Protein AF-A0A2P8HBP1-F1 (afdb_monomer_lite)

Sequence (252 aa):
MMKKVAALIFCILLAFINTACTTETEEEPNSHENSPDHGVDVEQSDDTSDNGEVNVGETDMTGADLKESSNDNDEDEERFESLINNYKIFSSHETEGPGTGLGEGMEFHSVTDQHALAEGHEGHAVAVYHLFDIDHDNEEVRFQHTTREGEITFNDVEYRLEENEDPEEVTAWLAGQESNRDELYFSADAVEELETITYEEETMEAAPVEENTGTIRYFKEDVGLLKIRYTGEQVEDVFGGEITAERNNDFP

pLDDT: mean 78.6, std 22.96, range [32.88, 98.44]

Foldseek 3Di:
DPPVVVVVVVVVVVVVVVPPDDPDDDDDDDDDDDDDDDDDDDDDDDDDDDDDDDDDDDDDDDDDDPPPPDDPLVVLLVVLVVVCVQLVAQDWFWWAWDVPLATKTWDWQDDDSFKTWIWIDGGPDKTKIWIWGCDSPQSFIWTQDIDIPPDPLVVVLVVCVVVVNRVVVSNVVVVPDHGDGTWTSDHPVLVVVWDFDDDPNDTDTFRWDDTPQQKIWTTDGPPHTAKIKHAHPVCCVVPVGIIMIGIDPVPD

Structure (mmCIF, N/CA/C/O backbone):
data_AF-A0A2P8HBP1-F1
#
_entry.id   AF-A0A2P8HBP1-F1
#
loop_
_atom_site.group_PDB
_atom_site.id
_atom_site.type_symbol
_atom_site.label_atom_id
_atom_site.label_alt_id
_atom_site.label_comp_id
_atom_site.label_asym_id
_atom_site.label_entity_id
_atom_site.label_seq_id
_atom_site.pdbx_PDB_ins_code
_atom_site.Cartn_x
_atom_site.Cartn_y
_atom_site.Cartn_z
_atom_site.occupancy
_atom_site.B_iso_or_equiv
_atom_site.auth_seq_id
_atom_site.auth_comp_id
_atom_site.auth_asym_id
_atom_site.auth_atom_id
_atom_site.pdbx_PDB_model_num
ATOM 1 N N . MET A 1 1 ? -10.097 39.622 -2.529 1.00 47.94 1 MET A N 1
ATOM 2 C CA . MET A 1 1 ? -8.647 39.649 -2.225 1.00 47.94 1 MET A CA 1
ATOM 3 C C . MET A 1 1 ? -8.055 38.276 -1.884 1.00 47.94 1 MET A C 1
ATOM 5 O O . MET A 1 1 ? -6.844 38.163 -1.912 1.00 47.94 1 MET A O 1
ATOM 9 N N . MET A 1 2 ? -8.855 37.224 -1.653 1.00 46.97 2 MET A N 1
ATOM 10 C CA . MET A 1 2 ? -8.353 35.921 -1.172 1.00 46.97 2 MET A CA 1
ATOM 11 C C . MET A 1 2 ? -7.880 34.937 -2.262 1.00 46.97 2 MET A C 1
ATOM 13 O O . MET A 1 2 ? -7.134 34.020 -1.964 1.00 46.97 2 MET A O 1
ATOM 17 N N . LYS A 1 3 ? -8.214 35.148 -3.545 1.00 42.47 3 LYS A N 1
ATOM 18 C CA . LYS A 1 3 ? -7.818 34.226 -4.634 1.00 42.47 3 LYS A CA 1
ATOM 19 C C . LYS A 1 3 ? -6.343 34.312 -5.063 1.00 42.47 3 LYS A C 1
ATOM 21 O O . LYS A 1 3 ? -5.902 33.496 -5.855 1.00 42.47 3 LYS A O 1
ATOM 26 N N . LYS A 1 4 ? -5.585 35.301 -4.577 1.00 42.41 4 LYS A N 1
ATOM 27 C CA . LYS A 1 4 ? -4.167 35.485 -4.943 1.00 42.41 4 LYS A CA 1
ATOM 28 C C . LYS A 1 4 ? -3.183 34.894 -3.929 1.00 42.41 4 LYS A C 1
ATOM 30 O O . LYS A 1 4 ? -2.005 34.817 -4.237 1.00 42.41 4 LYS A O 1
ATOM 35 N N . VAL A 1 5 ? -3.659 34.489 -2.748 1.00 49.62 5 VAL A N 1
ATOM 36 C CA . VAL A 1 5 ? -2.802 33.928 -1.690 1.00 49.62 5 VAL A CA 1
ATOM 37 C C . VAL A 1 5 ? -2.597 32.425 -1.903 1.00 49.62 5 VAL A C 1
ATOM 39 O O . VAL A 1 5 ? -1.471 31.958 -1.798 1.00 49.62 5 VAL A O 1
ATOM 42 N N . ALA A 1 6 ? -3.631 31.697 -2.341 1.00 48.62 6 ALA A N 1
ATOM 43 C CA . ALA A 1 6 ? -3.529 30.266 -2.648 1.00 48.62 6 ALA A CA 1
ATOM 44 C C . ALA A 1 6 ? -2.535 29.963 -3.789 1.00 48.62 6 ALA A C 1
ATOM 46 O O . ALA A 1 6 ? -1.735 29.042 -3.686 1.00 48.62 6 ALA A O 1
ATOM 47 N N . ALA A 1 7 ? -2.504 30.797 -4.834 1.00 46.25 7 ALA A N 1
ATOM 48 C CA . ALA A 1 7 ? -1.561 30.632 -5.943 1.00 46.25 7 ALA A CA 1
ATOM 49 C C . ALA A 1 7 ? -0.099 30.932 -5.555 1.00 46.25 7 ALA A C 1
ATOM 51 O O . ALA A 1 7 ? 0.817 30.436 -6.199 1.00 46.25 7 ALA A O 1
ATOM 52 N N . LEU A 1 8 ? 0.138 31.739 -4.514 1.00 42.47 8 LEU A N 1
ATOM 53 C CA . LEU A 1 8 ? 1.494 32.064 -4.066 1.00 42.47 8 LEU A CA 1
ATOM 54 C C . LEU A 1 8 ? 2.084 30.948 -3.191 1.00 42.47 8 LEU A C 1
ATOM 56 O O . LEU A 1 8 ? 3.282 30.706 -3.261 1.00 42.47 8 LEU A O 1
ATOM 60 N N . ILE A 1 9 ? 1.248 30.251 -2.415 1.00 54.31 9 ILE A N 1
ATOM 61 C CA . ILE A 1 9 ? 1.672 29.116 -1.579 1.00 54.31 9 ILE A CA 1
ATOM 62 C C . ILE A 1 9 ? 2.028 27.908 -2.462 1.00 54.31 9 ILE A C 1
ATOM 64 O O . ILE A 1 9 ? 3.071 27.294 -2.255 1.00 54.31 9 ILE A O 1
ATOM 68 N N . PHE A 1 10 ? 1.251 27.654 -3.523 1.00 48.56 10 PHE A N 1
ATOM 69 C CA . PHE A 1 10 ? 1.534 26.579 -4.483 1.00 48.56 10 PHE A CA 1
ATOM 70 C C . PHE A 1 10 ? 2.859 26.790 -5.247 1.00 48.56 10 PHE A C 1
ATOM 72 O O . PHE A 1 10 ? 3.616 25.849 -5.459 1.00 48.56 10 PHE A O 1
ATOM 79 N N . CYS A 1 11 ? 3.208 28.039 -5.589 1.00 48.38 11 CYS A N 1
ATOM 80 C CA . CYS A 1 11 ? 4.492 28.345 -6.235 1.00 48.38 11 CYS A CA 1
ATOM 81 C C . CYS A 1 11 ? 5.707 28.242 -5.297 1.00 48.38 11 CYS A C 1
ATOM 83 O O . CYS A 1 11 ? 6.822 28.074 -5.784 1.00 48.38 11 CYS A O 1
ATOM 85 N N . ILE A 1 12 ? 5.524 28.374 -3.978 1.00 51.72 12 ILE A N 1
ATOM 86 C CA . ILE A 1 12 ? 6.631 28.263 -3.019 1.00 51.72 12 ILE A CA 1
ATOM 87 C C . ILE A 1 12 ? 6.958 26.786 -2.758 1.00 51.72 12 ILE A C 1
ATOM 89 O O . ILE A 1 12 ? 8.138 26.451 -2.724 1.00 51.72 12 ILE A O 1
ATOM 93 N N . LEU A 1 13 ? 5.961 25.891 -2.694 1.00 46.75 13 LEU A N 1
ATOM 94 C CA . LEU A 1 13 ? 6.216 24.448 -2.557 1.00 46.75 13 LEU A CA 1
ATOM 95 C C . LEU A 1 13 ? 6.982 23.861 -3.760 1.00 46.75 13 LEU A C 1
ATOM 97 O O . LEU A 1 13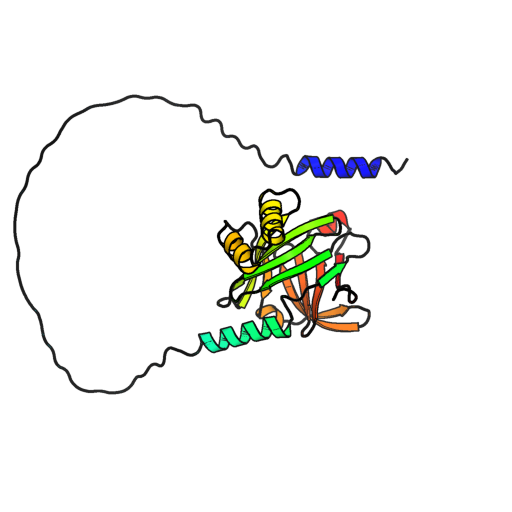 ? 7.951 23.131 -3.570 1.00 46.75 13 LEU A O 1
ATOM 101 N N . LEU A 1 14 ? 6.638 24.257 -4.992 1.00 47.31 14 LEU A N 1
ATOM 102 C CA . LEU A 1 14 ? 7.331 23.797 -6.210 1.00 47.31 14 LEU A CA 1
ATOM 103 C C . LEU A 1 14 ? 8.790 24.289 -6.330 1.00 47.31 14 LEU A C 1
ATOM 105 O O . LEU A 1 14 ? 9.594 23.680 -7.039 1.00 47.31 14 LEU A O 1
ATOM 109 N N . ALA A 1 15 ? 9.158 25.377 -5.644 1.00 48.22 15 ALA A N 1
ATOM 110 C CA . ALA A 1 15 ? 10.522 25.908 -5.665 1.00 48.22 15 ALA A CA 1
ATOM 111 C C . ALA A 1 15 ? 11.472 25.184 -4.690 1.00 48.22 15 ALA A C 1
ATOM 113 O O . ALA A 1 15 ? 12.677 25.135 -4.942 1.00 48.22 15 ALA A O 1
ATOM 114 N N . PHE A 1 16 ? 10.955 24.595 -3.604 1.00 45.91 16 PHE A N 1
ATOM 115 C CA . PHE A 1 16 ? 11.792 23.895 -2.622 1.00 45.91 16 PHE A CA 1
ATOM 116 C C . PHE A 1 16 ? 12.144 22.459 -3.033 1.00 45.91 16 PHE A C 1
ATOM 118 O O . PHE A 1 16 ? 13.237 22.005 -2.705 1.00 45.91 16 PHE A O 1
ATOM 125 N N . ILE A 1 17 ? 11.311 21.792 -3.840 1.00 50.41 17 ILE A N 1
ATOM 126 C CA . ILE A 1 17 ? 11.601 20.432 -4.338 1.00 50.41 17 ILE A CA 1
ATOM 127 C C . ILE A 1 17 ? 12.747 20.439 -5.374 1.00 50.41 17 ILE A C 1
ATOM 129 O O . ILE A 1 17 ? 13.556 19.521 -5.413 1.00 50.41 17 ILE A O 1
ATOM 133 N N . ASN A 1 18 ? 12.923 21.523 -6.141 1.00 42.22 18 ASN A N 1
ATOM 134 C CA . ASN A 1 18 ? 13.998 21.630 -7.143 1.00 42.22 18 ASN A CA 1
ATOM 135 C C . ASN A 1 18 ? 15.380 22.042 -6.588 1.00 42.22 18 ASN A C 1
ATOM 137 O O . ASN A 1 18 ? 16.339 22.110 -7.352 1.00 42.22 18 ASN A O 1
ATOM 141 N N . THR A 1 19 ? 15.521 22.336 -5.289 1.00 44.81 19 THR A N 1
ATOM 142 C CA . THR A 1 19 ? 16.796 22.841 -4.721 1.00 44.81 19 THR A CA 1
ATOM 143 C C . THR A 1 19 ? 17.642 21.746 -4.042 1.00 44.81 19 THR A C 1
ATOM 145 O O . THR A 1 19 ? 18.755 22.015 -3.599 1.00 44.81 19 THR A O 1
ATOM 148 N N . ALA A 1 20 ? 17.179 20.492 -3.998 1.00 44.72 20 ALA A N 1
ATOM 149 C CA . ALA A 1 20 ? 17.914 19.389 -3.362 1.00 44.72 20 ALA A CA 1
ATOM 150 C C . ALA A 1 20 ? 18.948 18.683 -4.270 1.00 44.72 20 ALA A C 1
ATOM 152 O O . ALA A 1 20 ? 19.611 17.753 -3.822 1.00 44.72 20 ALA A O 1
ATOM 153 N N . CYS A 1 21 ? 19.144 19.124 -5.517 1.00 42.28 21 CYS A N 1
ATOM 154 C CA . CYS A 1 21 ? 20.101 18.506 -6.441 1.00 42.28 21 CYS A CA 1
ATOM 155 C C . CYS A 1 21 ? 21.025 19.539 -7.098 1.00 42.28 21 CYS A C 1
ATOM 157 O O . CYS A 1 21 ? 20.890 19.835 -8.275 1.00 42.28 21 CYS A O 1
ATOM 159 N N . THR A 1 22 ? 21.988 20.067 -6.338 1.00 45.38 22 THR A N 1
ATOM 160 C CA . THR A 1 22 ? 23.300 20.477 -6.874 1.00 45.38 22 THR A CA 1
ATOM 161 C C . THR A 1 22 ? 24.331 20.479 -5.744 1.00 45.38 22 THR A C 1
ATOM 163 O O . THR A 1 22 ? 24.551 21.494 -5.084 1.00 45.38 22 THR A O 1
ATOM 166 N N . THR A 1 23 ? 25.001 19.350 -5.536 1.00 42.94 23 THR A N 1
ATOM 167 C CA . THR A 1 23 ? 26.370 19.342 -5.003 1.00 42.94 23 THR A CA 1
ATOM 168 C C . THR A 1 23 ? 27.287 18.834 -6.104 1.00 42.94 23 THR A C 1
ATOM 170 O O . THR A 1 23 ? 27.686 17.674 -6.110 1.00 42.94 23 THR A O 1
ATOM 173 N N . GLU A 1 24 ? 27.600 19.707 -7.062 1.00 41.12 24 GLU A N 1
ATOM 174 C CA . GLU A 1 24 ? 28.767 19.517 -7.919 1.00 41.12 24 GLU A CA 1
ATOM 175 C C . GLU A 1 24 ? 30.003 19.866 -7.088 1.00 41.12 24 GLU A C 1
ATOM 177 O O . GLU A 1 24 ? 30.224 21.015 -6.705 1.00 41.12 24 GLU A O 1
ATOM 182 N N . THR A 1 25 ? 30.780 18.842 -6.746 1.00 40.19 25 THR A N 1
ATOM 183 C CA . THR A 1 25 ? 32.150 19.022 -6.273 1.00 40.19 25 THR A CA 1
ATOM 184 C C . THR A 1 25 ? 33.031 19.155 -7.508 1.00 40.19 25 THR A C 1
ATOM 186 O O . THR A 1 25 ? 33.271 18.181 -8.217 1.00 40.19 25 THR A O 1
ATOM 189 N N . GLU A 1 26 ? 33.480 20.378 -7.784 1.00 43.59 26 GLU A N 1
ATOM 190 C CA . GLU A 1 26 ? 34.589 20.638 -8.698 1.00 43.59 26 GLU A CA 1
ATOM 191 C C . GLU A 1 26 ? 35.886 20.116 -8.057 1.00 43.59 26 GLU A C 1
ATOM 193 O O . GLU A 1 26 ? 36.406 20.719 -7.117 1.00 43.59 26 GLU A O 1
ATOM 198 N N . GLU A 1 27 ? 36.433 19.011 -8.567 1.00 39.44 27 GLU A N 1
ATOM 199 C CA . GLU A 1 27 ? 37.859 18.709 -8.419 1.00 39.44 27 GLU A CA 1
ATOM 200 C C . GLU A 1 27 ? 38.570 18.970 -9.751 1.00 39.44 27 GLU A C 1
ATOM 202 O O . GLU A 1 27 ? 38.397 18.255 -10.740 1.00 39.44 27 GLU A O 1
ATOM 207 N N . GLU A 1 28 ? 39.376 20.033 -9.773 1.00 44.75 28 GLU A N 1
ATOM 208 C CA . GLU A 1 28 ? 40.343 20.301 -10.834 1.00 44.75 28 GLU A CA 1
ATOM 209 C C . GLU A 1 28 ? 41.585 19.389 -10.725 1.00 44.75 28 GLU A C 1
ATOM 211 O O . GLU A 1 28 ? 41.930 18.896 -9.646 1.00 44.75 28 GLU A O 1
ATOM 216 N N . PRO A 1 29 ? 42.293 19.166 -11.848 1.00 47.25 29 PRO A N 1
ATOM 217 C CA . PRO A 1 29 ? 43.238 18.073 -12.007 1.00 47.25 29 PRO A CA 1
ATOM 218 C C . PRO A 1 29 ? 44.625 18.446 -11.484 1.00 47.25 29 PRO A C 1
ATOM 220 O O . PRO A 1 29 ? 45.160 19.504 -11.816 1.00 47.25 29 PRO A O 1
ATOM 223 N N . ASN A 1 30 ? 45.277 17.531 -10.762 1.00 40.62 30 ASN A N 1
ATOM 224 C CA . ASN A 1 30 ? 46.706 17.656 -10.491 1.00 40.62 30 ASN A CA 1
ATOM 225 C C . ASN A 1 30 ? 47.502 16.593 -11.250 1.00 40.62 30 ASN A C 1
ATOM 227 O O . ASN A 1 30 ? 47.600 15.428 -10.869 1.00 40.62 30 ASN A O 1
ATOM 231 N N . SER A 1 31 ? 48.076 17.044 -12.361 1.00 48.66 31 SER A N 1
ATOM 232 C CA . SER A 1 31 ? 49.142 16.388 -13.102 1.00 48.66 31 SER A CA 1
ATOM 233 C C . SER A 1 31 ? 50.385 16.222 -12.229 1.00 48.66 31 SER A C 1
ATOM 235 O O . SER A 1 31 ? 50.916 17.229 -11.762 1.00 48.66 31 SER A O 1
ATOM 237 N N . HIS A 1 32 ? 50.932 15.011 -12.117 1.00 43.22 32 HIS A N 1
ATOM 238 C CA . HIS A 1 32 ? 52.380 14.839 -11.989 1.00 43.22 32 HIS A CA 1
ATOM 239 C C . HIS A 1 32 ? 52.848 13.521 -12.609 1.00 43.22 32 HIS A C 1
ATOM 241 O O . HIS A 1 32 ? 52.412 12.430 -12.250 1.00 43.22 32 HIS A O 1
ATOM 247 N N . GLU A 1 33 ? 53.743 13.685 -13.577 1.00 46.84 33 GLU A N 1
ATOM 248 C CA . GLU A 1 33 ? 54.552 12.664 -14.221 1.00 46.84 33 GLU A CA 1
ATOM 249 C C . GLU A 1 33 ? 55.438 11.932 -13.202 1.00 46.84 33 GLU A C 1
ATOM 251 O O . GLU A 1 33 ? 56.035 12.560 -12.327 1.00 46.84 33 GLU A O 1
ATOM 256 N N . ASN A 1 34 ? 55.603 10.619 -13.379 1.00 39.59 34 ASN A N 1
ATOM 257 C CA . ASN A 1 34 ? 56.931 9.999 -13.419 1.00 39.59 34 ASN A CA 1
ATOM 258 C C . ASN A 1 34 ? 56.846 8.541 -13.900 1.00 39.59 34 ASN A C 1
ATOM 260 O O . ASN A 1 34 ? 56.273 7.682 -13.238 1.00 39.59 34 ASN A O 1
ATOM 264 N N . SER A 1 35 ? 57.469 8.272 -15.050 1.00 44.62 35 SER A N 1
ATOM 265 C CA . SER A 1 35 ? 58.057 6.960 -15.382 1.00 44.62 35 SER A CA 1
ATOM 266 C C . SER A 1 35 ? 59.433 6.852 -14.696 1.00 44.62 35 SER A C 1
ATOM 268 O O . SER A 1 35 ? 60.039 7.895 -14.432 1.00 44.62 35 SER A O 1
ATOM 270 N N . PRO A 1 36 ? 59.936 5.649 -14.362 1.00 51.06 36 PRO A N 1
ATOM 271 C CA . PRO A 1 36 ? 60.605 4.764 -15.340 1.00 51.06 36 PRO A CA 1
ATOM 272 C C . PRO A 1 36 ? 60.200 3.281 -15.158 1.00 51.06 36 PRO A C 1
ATOM 274 O O . PRO A 1 36 ? 59.814 2.867 -14.073 1.00 51.06 36 PRO A O 1
ATOM 277 N N . ASP A 1 37 ? 60.035 2.475 -16.207 1.00 42.62 37 ASP A N 1
ATOM 278 C CA . ASP A 1 37 ? 61.041 1.780 -17.037 1.00 42.62 37 ASP A CA 1
ATOM 279 C C . ASP A 1 37 ? 61.976 0.795 -16.285 1.00 42.62 37 ASP A C 1
ATOM 281 O O . ASP A 1 37 ? 62.613 1.152 -15.297 1.00 42.62 37 ASP A O 1
ATOM 285 N N . HIS A 1 38 ? 62.089 -0.408 -16.876 1.00 41.03 38 HIS A N 1
ATOM 286 C CA . HIS A 1 38 ? 62.882 -1.613 -16.553 1.00 41.03 38 HIS A CA 1
ATOM 287 C C . HIS A 1 38 ? 62.303 -2.526 -15.453 1.00 41.03 38 HIS A C 1
ATOM 289 O O . HIS A 1 38 ? 61.944 -2.078 -14.378 1.00 41.03 38 HIS A O 1
ATOM 295 N N . GLY A 1 39 ? 62.207 -3.846 -15.611 1.00 34.09 39 GLY A N 1
ATOM 296 C CA . GLY A 1 39 ? 62.681 -4.748 -16.652 1.00 34.09 39 GLY A CA 1
ATOM 297 C C . GLY A 1 39 ? 62.176 -6.165 -16.352 1.00 34.09 39 GLY A C 1
ATOM 298 O O . GLY A 1 39 ? 61.815 -6.491 -15.223 1.00 34.09 39 GLY A O 1
ATOM 299 N N . VAL A 1 40 ? 62.099 -6.970 -17.405 1.00 44.88 40 VAL A N 1
ATOM 300 C CA . VAL A 1 40 ? 61.810 -8.407 -17.382 1.00 44.88 40 VAL A CA 1
ATOM 301 C C . VAL A 1 40 ? 62.944 -9.134 -16.665 1.00 44.88 40 VAL A C 1
ATOM 303 O O . VAL A 1 40 ? 64.088 -8.868 -17.002 1.00 44.88 40 VAL A O 1
ATOM 306 N N . ASP A 1 41 ? 62.630 -10.092 -15.792 1.00 42.38 41 ASP A N 1
ATOM 307 C CA . ASP A 1 41 ? 63.426 -11.314 -15.666 1.00 42.38 41 ASP A CA 1
ATOM 308 C C . ASP A 1 41 ? 62.545 -12.496 -15.243 1.00 42.38 41 ASP A C 1
ATOM 310 O O . ASP A 1 41 ? 61.798 -12.464 -14.265 1.00 42.38 41 ASP A O 1
ATOM 314 N N . VAL A 1 42 ? 62.625 -13.526 -16.079 1.00 48.75 42 VAL A N 1
ATOM 315 C CA . VAL A 1 42 ? 62.074 -14.868 -15.929 1.00 48.75 42 VAL A CA 1
ATOM 316 C C . VAL A 1 42 ? 63.144 -15.701 -15.240 1.00 48.75 42 VAL A C 1
ATOM 318 O O . VAL A 1 42 ? 64.222 -15.838 -15.807 1.00 48.75 42 VAL A O 1
ATOM 321 N N . GLU A 1 43 ? 62.834 -16.342 -14.114 1.00 43.09 43 GLU A N 1
ATOM 322 C CA . GLU A 1 43 ? 63.514 -17.584 -13.741 1.00 43.09 43 GLU A CA 1
ATOM 323 C C . GLU A 1 43 ? 62.526 -18.640 -13.238 1.00 43.09 43 GLU A C 1
ATOM 325 O O . GLU A 1 43 ? 61.690 -18.431 -12.362 1.00 43.09 43 GLU A O 1
ATOM 330 N N . GLN A 1 44 ? 62.660 -19.781 -13.900 1.00 45.47 44 GLN A N 1
ATOM 331 C CA . GLN A 1 44 ? 62.032 -21.075 -13.721 1.00 45.47 44 GLN A CA 1
ATOM 332 C C . GLN A 1 44 ? 62.842 -21.881 -12.689 1.00 45.47 44 GLN A C 1
ATOM 334 O O . GLN A 1 44 ? 64.070 -21.854 -12.725 1.00 45.47 44 GLN A O 1
ATOM 339 N N . SER A 1 45 ? 62.181 -22.642 -11.820 1.00 46.12 45 SER A N 1
ATOM 340 C CA . SER A 1 45 ? 62.637 -23.949 -11.290 1.00 46.12 45 SER A CA 1
ATOM 341 C C . SER A 1 45 ? 61.491 -24.515 -10.438 1.00 46.12 45 SER A C 1
ATOM 343 O O . SER A 1 45 ? 60.963 -23.818 -9.579 1.00 46.12 45 SER A O 1
ATOM 345 N N . ASP A 1 46 ? 60.814 -25.576 -10.873 1.00 35.62 46 ASP A N 1
ATOM 346 C CA . ASP A 1 46 ? 61.161 -27.012 -10.837 1.00 35.62 46 ASP A CA 1
ATOM 347 C C . ASP A 1 46 ? 61.008 -27.665 -9.451 1.00 35.62 46 ASP A C 1
ATOM 349 O O . ASP A 1 46 ? 61.729 -27.329 -8.517 1.00 35.62 46 ASP A O 1
ATOM 353 N N . ASP A 1 47 ? 60.102 -28.659 -9.440 1.00 36.41 47 ASP A N 1
ATOM 354 C CA . ASP A 1 47 ? 60.014 -29.874 -8.608 1.00 36.41 47 ASP A CA 1
ATOM 355 C C . ASP A 1 47 ? 59.883 -29.721 -7.072 1.00 36.41 47 ASP A C 1
ATOM 357 O O . ASP A 1 47 ? 60.569 -28.944 -6.427 1.00 36.41 47 ASP A O 1
ATOM 361 N N . THR A 1 48 ? 59.003 -30.445 -6.372 1.00 39.72 48 THR A N 1
ATOM 362 C CA . THR A 1 48 ? 58.771 -31.895 -6.459 1.00 39.72 48 THR A CA 1
ATOM 363 C C . THR A 1 48 ? 57.363 -32.324 -6.021 1.00 39.72 48 THR A C 1
ATOM 365 O O . THR A 1 48 ? 56.764 -31.791 -5.089 1.00 39.72 48 THR A O 1
ATOM 368 N N . SER A 1 49 ? 56.912 -33.399 -6.664 1.00 42.97 49 SER A N 1
ATOM 369 C CA . SER A 1 49 ? 55.884 -34.350 -6.232 1.00 42.97 49 SER A CA 1
ATOM 370 C C . SER A 1 49 ? 56.325 -35.150 -4.990 1.00 42.97 49 SER A C 1
ATOM 372 O O . SER A 1 49 ? 57.475 -35.584 -4.938 1.00 42.97 49 SER A O 1
ATOM 374 N N . ASP A 1 50 ? 55.412 -35.412 -4.044 1.00 43.25 50 ASP A N 1
ATOM 375 C CA . ASP A 1 50 ? 55.459 -36.615 -3.197 1.00 43.25 50 ASP A CA 1
ATOM 376 C C . ASP A 1 50 ? 54.043 -37.097 -2.814 1.00 43.25 50 ASP A C 1
ATOM 378 O O . ASP A 1 50 ? 53.105 -36.311 -2.674 1.00 43.25 50 ASP A O 1
ATOM 382 N N . ASN A 1 51 ? 53.917 -38.420 -2.734 1.00 41.31 51 ASN A N 1
ATOM 383 C CA . ASN A 1 51 ? 52.718 -39.255 -2.676 1.00 41.31 51 ASN A CA 1
ATOM 384 C C . ASN A 1 51 ? 52.306 -39.639 -1.240 1.00 41.31 51 ASN A C 1
ATOM 386 O O . ASN A 1 51 ? 53.144 -39.746 -0.353 1.00 41.31 51 ASN A O 1
ATOM 390 N N . GLY A 1 52 ? 51.047 -40.085 -1.104 1.00 32.88 52 GLY A N 1
ATOM 391 C CA . GLY A 1 52 ? 50.572 -41.010 -0.054 1.00 32.88 52 GLY A CA 1
ATOM 392 C C . GLY A 1 52 ? 49.831 -40.306 1.088 1.00 32.88 52 GLY A C 1
ATOM 393 O O . GLY A 1 52 ? 50.259 -39.261 1.542 1.00 32.88 52 GLY A O 1
ATOM 394 N N . GLU A 1 53 ? 48.686 -40.752 1.598 1.00 36.44 53 GLU A N 1
ATOM 395 C CA . GLU A 1 53 ? 48.110 -42.093 1.697 1.00 36.44 53 GLU A CA 1
ATOM 396 C C . GLU A 1 53 ? 46.575 -42.006 1.678 1.00 36.44 53 GLU A C 1
ATOM 398 O O . GLU A 1 53 ? 45.966 -41.177 2.353 1.00 36.44 53 GLU A O 1
ATOM 403 N N . VAL A 1 54 ? 45.948 -42.924 0.941 1.00 42.50 54 VAL A N 1
ATOM 404 C CA . VAL A 1 54 ? 44.529 -43.264 1.070 1.00 42.50 54 VAL A CA 1
ATOM 405 C C . VAL A 1 54 ? 44.410 -44.239 2.234 1.00 42.50 54 VAL A C 1
ATOM 407 O O . VAL A 1 54 ? 44.986 -45.324 2.167 1.00 42.50 54 VAL A O 1
ATOM 410 N N . ASN A 1 55 ? 43.651 -43.884 3.273 1.00 37.41 55 ASN A N 1
ATOM 411 C CA . ASN A 1 55 ? 43.312 -44.816 4.342 1.00 37.41 55 ASN A CA 1
ATOM 412 C C . ASN A 1 55 ? 41.824 -45.175 4.265 1.00 37.41 55 ASN A C 1
ATOM 414 O O . ASN A 1 55 ? 40.947 -44.343 4.491 1.00 37.41 55 ASN A O 1
ATOM 418 N N . VAL A 1 56 ? 41.573 -46.429 3.892 1.00 46.38 56 VAL A N 1
ATOM 419 C CA . VAL A 1 56 ? 40.266 -47.085 3.892 1.00 46.38 56 VAL A CA 1
ATOM 420 C C . VAL A 1 56 ? 40.026 -47.604 5.305 1.00 46.38 56 VAL A C 1
ATOM 422 O O . VAL A 1 56 ? 40.716 -48.517 5.754 1.00 46.38 56 VAL A O 1
ATOM 425 N N . GLY A 1 57 ? 39.057 -47.019 6.002 1.00 35.41 57 GLY A N 1
ATOM 426 C CA . GLY A 1 57 ? 38.559 -47.514 7.280 1.00 35.41 57 GLY A CA 1
ATOM 427 C C . GLY A 1 57 ? 37.080 -47.858 7.171 1.00 35.41 57 GLY A C 1
ATOM 428 O O . GLY A 1 57 ? 36.234 -46.988 7.351 1.00 35.41 57 GLY A O 1
ATOM 429 N N . GLU A 1 58 ? 36.773 -49.124 6.884 1.00 41.09 58 GLU A N 1
ATOM 430 C CA . GLU A 1 58 ? 35.482 -49.726 7.223 1.00 41.09 58 GLU A CA 1
ATOM 431 C C . GLU A 1 58 ? 35.260 -49.604 8.735 1.00 41.09 58 GLU A C 1
ATOM 433 O O . GLU A 1 58 ? 36.059 -50.106 9.527 1.00 41.09 58 GLU A O 1
ATOM 438 N N . THR A 1 59 ? 34.147 -48.994 9.141 1.00 40.00 59 THR A N 1
ATOM 439 C CA . THR A 1 59 ? 33.510 -49.357 10.410 1.00 40.00 59 THR A CA 1
ATOM 440 C C . THR A 1 59 ? 32.003 -49.390 10.224 1.00 40.00 59 THR A C 1
ATOM 442 O O . THR A 1 59 ? 31.373 -48.408 9.844 1.00 40.00 59 THR A O 1
ATOM 445 N N . ASP A 1 60 ? 31.481 -50.587 10.444 1.00 36.78 60 ASP A N 1
ATOM 446 C CA . ASP A 1 60 ? 30.090 -50.993 10.393 1.00 36.78 60 ASP A CA 1
ATOM 447 C C . ASP A 1 60 ? 29.370 -50.654 11.716 1.00 36.78 60 ASP A C 1
ATOM 449 O O . ASP A 1 60 ? 29.975 -50.669 12.790 1.00 36.78 60 ASP A O 1
ATOM 453 N N . MET A 1 61 ? 28.057 -50.446 11.593 1.00 44.78 61 MET A N 1
ATOM 454 C CA . MET A 1 61 ? 26.999 -50.371 12.612 1.00 44.78 61 MET A CA 1
ATOM 455 C C . MET A 1 61 ? 26.930 -49.169 13.570 1.00 44.78 61 MET A C 1
ATOM 457 O O . MET A 1 61 ? 27.677 -49.053 14.536 1.00 44.78 61 MET A O 1
ATOM 461 N N . THR A 1 62 ? 25.870 -48.371 13.402 1.00 35.19 62 THR A N 1
ATOM 462 C CA . THR A 1 62 ? 24.695 -48.190 14.300 1.00 35.19 62 THR A CA 1
ATOM 463 C C . THR A 1 62 ? 24.059 -46.838 13.937 1.00 35.19 62 THR A C 1
ATOM 465 O O . THR A 1 62 ? 24.745 -45.836 13.847 1.00 35.19 62 THR A O 1
ATOM 468 N N . GLY A 1 63 ? 22.814 -46.784 13.464 1.00 36.62 63 GLY A N 1
ATOM 469 C CA . GLY A 1 63 ? 21.636 -46.754 14.326 1.00 36.62 63 GLY A CA 1
ATOM 470 C C . GLY A 1 63 ? 21.211 -45.301 14.584 1.00 36.62 63 GLY A C 1
ATOM 471 O O . GLY A 1 63 ? 21.908 -44.605 15.301 1.00 36.62 63 GLY A O 1
ATOM 472 N N . ALA A 1 64 ? 20.053 -44.919 14.033 1.00 45.59 64 ALA A N 1
ATOM 473 C CA . ALA A 1 64 ? 19.268 -43.718 14.349 1.00 45.59 64 ALA A CA 1
ATOM 474 C C . ALA A 1 64 ? 19.944 -42.348 14.136 1.00 45.59 64 ALA A C 1
ATOM 476 O O . ALA A 1 64 ? 20.681 -41.864 14.980 1.00 45.59 64 ALA A O 1
ATOM 477 N N . ASP A 1 65 ? 19.624 -41.697 13.020 1.00 38.28 65 ASP A N 1
ATOM 478 C CA . ASP A 1 65 ? 18.812 -40.472 13.044 1.00 38.28 65 ASP A CA 1
ATOM 479 C C . ASP A 1 65 ? 18.553 -40.054 11.595 1.00 38.28 65 ASP A C 1
ATOM 481 O O . ASP A 1 65 ? 19.378 -39.431 10.927 1.00 38.28 65 ASP A O 1
ATOM 485 N N . LEU A 1 66 ? 17.379 -40.438 11.095 1.00 49.84 66 LEU A N 1
ATOM 486 C CA . LEU A 1 66 ? 16.704 -39.653 10.075 1.00 49.84 66 LEU A CA 1
ATOM 487 C C . LEU A 1 66 ? 16.294 -38.355 10.774 1.00 49.84 66 LEU A C 1
ATOM 489 O O . LEU A 1 66 ? 15.210 -38.276 11.342 1.00 49.84 66 LEU A O 1
ATOM 493 N N . LYS A 1 67 ? 17.183 -37.359 10.784 1.00 42.03 67 LYS A N 1
ATOM 494 C CA . LYS A 1 67 ? 16.748 -35.976 10.945 1.00 42.03 67 LYS A CA 1
ATOM 495 C C . LYS A 1 67 ? 16.150 -35.562 9.609 1.00 42.03 67 LYS A C 1
ATOM 497 O O . LYS A 1 67 ? 16.840 -35.091 8.711 1.00 42.03 67 LYS A O 1
ATOM 502 N N . GLU A 1 68 ? 14.870 -35.882 9.487 1.00 45.31 68 GLU A N 1
ATOM 503 C CA . GLU A 1 68 ? 13.907 -35.163 8.669 1.00 45.31 68 GLU A CA 1
ATOM 504 C C . GLU A 1 68 ? 14.152 -33.668 8.926 1.00 45.31 68 GLU A C 1
ATOM 506 O O . GLU A 1 68 ? 13.982 -33.170 10.036 1.00 45.31 68 GLU A O 1
ATOM 511 N N . SER A 1 69 ? 14.753 -33.010 7.942 1.00 48.12 69 SER A N 1
ATOM 512 C CA . SER A 1 69 ? 15.044 -31.580 7.930 1.00 48.12 69 SER A CA 1
ATOM 513 C C . SER A 1 69 ? 14.272 -31.025 6.750 1.00 48.12 69 SER A C 1
ATOM 515 O O . SER A 1 69 ? 14.847 -30.740 5.704 1.00 48.12 69 SER A O 1
ATOM 517 N N . SER A 1 70 ? 12.957 -31.020 6.900 1.00 51.59 70 SER A N 1
ATOM 518 C CA . SER A 1 70 ? 11.996 -30.508 5.930 1.00 51.59 70 SER A CA 1
ATOM 519 C C . SER A 1 70 ? 10.636 -30.570 6.614 1.00 51.59 70 SER A C 1
ATOM 521 O O . SER A 1 70 ? 10.037 -31.643 6.585 1.00 51.59 70 SER A O 1
ATOM 523 N N . ASN A 1 71 ? 10.236 -29.512 7.329 1.00 47.91 71 ASN A N 1
ATOM 524 C CA . ASN A 1 71 ? 8.808 -29.199 7.488 1.00 47.91 71 ASN A CA 1
ATOM 525 C C . ASN A 1 71 ? 8.475 -27.863 8.171 1.00 47.91 71 ASN A C 1
ATOM 527 O O . ASN A 1 71 ? 7.308 -27.510 8.153 1.00 47.91 71 ASN A O 1
ATOM 531 N N . ASP A 1 72 ? 9.424 -27.136 8.771 1.00 52.62 72 ASP A N 1
ATOM 532 C CA . ASP A 1 72 ? 9.048 -25.901 9.486 1.00 52.62 72 ASP A CA 1
ATOM 533 C C . ASP A 1 72 ? 8.758 -24.736 8.508 1.00 52.62 72 ASP A C 1
ATOM 535 O O . ASP A 1 72 ? 7.778 -24.030 8.688 1.00 52.62 72 ASP A O 1
ATOM 539 N N . ASN A 1 73 ? 9.521 -24.598 7.412 1.00 57.59 73 ASN A N 1
ATOM 540 C CA . ASN A 1 73 ? 9.313 -23.514 6.434 1.00 57.59 73 ASN A CA 1
ATOM 541 C C . ASN A 1 73 ? 7.990 -23.616 5.655 1.00 57.59 73 ASN A C 1
ATOM 543 O O . ASN A 1 73 ? 7.407 -22.591 5.327 1.00 57.59 73 ASN A O 1
ATOM 547 N N . ASP A 1 74 ? 7.516 -24.832 5.365 1.00 63.12 74 ASP A N 1
ATOM 548 C CA . ASP A 1 74 ? 6.300 -25.025 4.564 1.00 63.12 74 ASP A CA 1
ATOM 549 C C . ASP A 1 74 ? 5.037 -24.616 5.360 1.00 63.12 74 ASP A C 1
ATOM 551 O O . ASP A 1 74 ? 4.041 -24.199 4.778 1.00 63.12 74 ASP A O 1
ATOM 555 N N . GLU A 1 75 ? 5.064 -24.718 6.698 1.00 69.75 75 GLU A N 1
ATOM 556 C CA . GLU A 1 75 ? 3.938 -24.325 7.562 1.00 69.75 75 GLU A CA 1
ATOM 557 C C . GLU A 1 75 ? 3.850 -22.800 7.753 1.00 69.75 75 GLU A C 1
ATOM 559 O O . GLU A 1 75 ? 2.743 -22.257 7.837 1.00 69.75 75 GLU A O 1
ATOM 564 N N . ASP A 1 76 ? 4.997 -22.115 7.797 1.00 73.25 76 ASP A N 1
ATOM 565 C CA . ASP A 1 76 ? 5.079 -20.655 7.933 1.00 73.25 76 ASP A CA 1
ATOM 566 C C . ASP A 1 76 ? 4.679 -19.946 6.619 1.00 73.25 76 ASP A C 1
ATOM 568 O O . ASP A 1 76 ? 3.885 -19.004 6.640 1.00 73.25 76 ASP A O 1
ATOM 572 N N . GLU A 1 77 ? 5.105 -20.460 5.458 1.00 76.88 77 GLU A N 1
ATOM 573 C CA . GLU A 1 77 ? 4.685 -19.947 4.140 1.00 76.88 77 GLU A CA 1
ATOM 574 C C . GLU A 1 77 ? 3.158 -20.083 3.947 1.00 76.88 77 GLU A C 1
ATOM 576 O O . GLU A 1 77 ? 2.468 -19.106 3.640 1.00 76.88 77 GLU A O 1
ATOM 581 N N . GLU A 1 78 ? 2.583 -21.255 4.256 1.00 87.50 78 GLU A N 1
ATOM 582 C CA . GLU A 1 78 ? 1.126 -21.469 4.209 1.00 87.50 78 GLU A CA 1
ATOM 583 C C . GLU A 1 78 ? 0.359 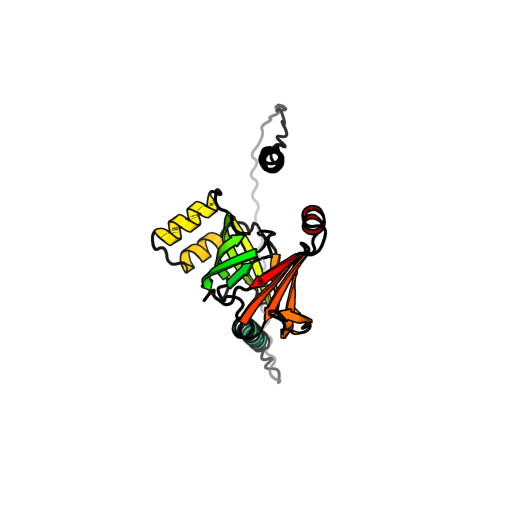-20.544 5.179 1.00 87.50 78 GLU A C 1
ATOM 585 O O . GLU A 1 78 ? -0.776 -20.125 4.899 1.00 87.50 78 GLU A O 1
ATOM 590 N N . ARG A 1 79 ? 0.955 -20.209 6.333 1.00 91.56 79 ARG A N 1
ATOM 591 C CA . ARG A 1 79 ? 0.377 -19.264 7.299 1.00 91.56 79 ARG A CA 1
ATOM 592 C C . ARG A 1 79 ? 0.341 -17.854 6.718 1.00 91.56 79 ARG A C 1
ATOM 594 O O . ARG A 1 79 ? -0.727 -17.230 6.756 1.00 91.56 79 ARG A O 1
ATOM 601 N N . PHE A 1 80 ? 1.455 -17.352 6.190 1.00 96.00 80 PHE A N 1
ATOM 602 C CA . PHE A 1 80 ? 1.526 -15.987 5.673 1.00 96.00 80 PHE A CA 1
ATOM 603 C C . PHE A 1 80 ? 0.640 -15.786 4.439 1.00 96.00 80 PHE A C 1
ATOM 605 O O . PHE A 1 80 ? -0.134 -14.824 4.385 1.00 96.00 80 PHE A O 1
ATOM 612 N N . GLU A 1 81 ? 0.627 -16.744 3.509 1.00 95.38 81 GLU A N 1
ATOM 613 C CA . GLU A 1 81 ? -0.300 -16.732 2.371 1.00 95.38 81 GLU A CA 1
ATOM 614 C C . GLU A 1 81 ? -1.767 -16.692 2.822 1.00 95.38 81 GLU A C 1
ATOM 616 O O . GLU A 1 81 ? -2.596 -15.964 2.260 1.00 95.38 81 GLU A O 1
ATOM 621 N N . SER A 1 82 ? -2.116 -17.458 3.860 1.00 96.06 82 SER A N 1
ATOM 622 C CA . SER A 1 82 ? -3.460 -17.433 4.442 1.00 96.06 82 SER A CA 1
ATOM 623 C C . SER A 1 82 ? -3.798 -16.049 5.000 1.00 96.06 82 SER A C 1
ATOM 625 O O . SER A 1 82 ? -4.897 -15.548 4.761 1.00 96.06 82 SER A O 1
ATOM 627 N N . LEU A 1 83 ? -2.859 -15.383 5.681 1.00 97.44 83 LEU A N 1
ATOM 628 C CA . LEU A 1 83 ? -3.054 -14.017 6.175 1.00 97.44 83 LEU A CA 1
ATOM 629 C C . LEU A 1 83 ? -3.248 -13.015 5.032 1.00 97.44 83 LEU A C 1
ATOM 631 O O . LEU A 1 83 ? -4.210 -12.246 5.083 1.00 97.44 83 LEU A O 1
ATOM 635 N N . ILE A 1 84 ? -2.420 -13.071 3.982 1.00 97.56 84 ILE A N 1
ATOM 636 C CA . ILE A 1 84 ? -2.558 -12.226 2.783 1.00 97.56 84 ILE A CA 1
ATOM 637 C C . ILE A 1 84 ? -3.971 -12.344 2.194 1.00 97.56 84 ILE A C 1
ATOM 639 O O . ILE A 1 84 ? -4.620 -11.335 1.892 1.00 97.56 84 ILE A O 1
ATOM 643 N N . ASN A 1 85 ? -4.469 -13.577 2.074 1.00 97.00 85 ASN A N 1
ATOM 644 C CA . ASN A 1 85 ? -5.787 -13.868 1.517 1.00 97.00 85 ASN A CA 1
ATOM 645 C C . ASN A 1 85 ? -6.932 -13.437 2.445 1.00 97.00 85 ASN A C 1
ATOM 647 O O . ASN A 1 85 ? -7.864 -12.760 2.003 1.00 97.00 85 ASN A O 1
ATOM 651 N N . ASN A 1 86 ? -6.861 -13.789 3.732 1.00 97.50 86 ASN A N 1
ATOM 652 C CA . ASN A 1 86 ? -7.908 -13.489 4.713 1.00 97.50 86 ASN A CA 1
ATOM 653 C C . ASN A 1 86 ? -8.033 -11.982 4.945 1.00 97.50 86 ASN A C 1
ATOM 655 O O . ASN A 1 86 ? -9.140 -11.453 5.011 1.00 97.50 86 ASN A O 1
ATOM 659 N N . TYR A 1 87 ? -6.911 -11.265 5.008 1.00 97.69 87 TYR A N 1
ATOM 660 C CA . TYR A 1 87 ? -6.897 -9.809 5.138 1.00 97.69 87 TYR A CA 1
ATOM 661 C C . TYR A 1 87 ? -7.009 -9.079 3.806 1.00 97.69 87 TYR A C 1
ATOM 663 O O . TYR A 1 87 ? -7.037 -7.856 3.822 1.00 97.69 87 TYR A O 1
ATOM 671 N N . LYS A 1 88 ? -7.126 -9.791 2.676 1.00 96.94 88 LYS A N 1
ATOM 672 C CA . LYS A 1 88 ? -7.269 -9.220 1.328 1.00 96.94 88 LYS A CA 1
ATOM 673 C C . LYS A 1 88 ? -6.254 -8.107 1.047 1.00 96.94 88 LYS A C 1
ATOM 675 O O . LYS A 1 88 ? -6.626 -7.026 0.580 1.00 96.94 88 LYS A O 1
ATOM 680 N N . ILE A 1 89 ? -4.982 -8.371 1.344 1.00 97.56 89 ILE A N 1
ATOM 681 C CA . ILE A 1 89 ? -3.904 -7.369 1.279 1.00 97.56 89 ILE A CA 1
ATOM 682 C C . ILE A 1 89 ? -3.777 -6.763 -0.119 1.00 97.56 89 ILE A C 1
ATOM 684 O O . ILE A 1 89 ? -3.631 -5.553 -0.251 1.00 97.56 89 ILE A O 1
ATOM 688 N N . PHE A 1 90 ? -3.957 -7.577 -1.159 1.00 96.94 90 PHE A N 1
ATOM 689 C CA . PHE A 1 90 ? -3.916 -7.139 -2.556 1.00 96.94 90 PHE A CA 1
ATOM 690 C C . PHE A 1 90 ? -5.306 -6.903 -3.162 1.00 96.94 90 PHE A C 1
ATOM 692 O O . PHE A 1 90 ? -5.539 -7.160 -4.341 1.00 96.94 90 PHE A O 1
ATOM 699 N N . SER A 1 91 ? -6.266 -6.448 -2.350 1.00 94.50 91 SER A N 1
ATOM 700 C CA . SER A 1 91 ? -7.552 -5.976 -2.870 1.00 94.50 91 SER A CA 1
ATOM 701 C C . SER A 1 91 ? -7.475 -4.510 -3.270 1.00 94.50 91 SER A C 1
ATOM 703 O O . SER A 1 91 ? -6.939 -3.670 -2.538 1.00 94.50 91 SER A O 1
ATOM 705 N N . SER A 1 92 ? -8.053 -4.203 -4.430 1.00 94.25 92 SER A N 1
ATOM 706 C CA . SER A 1 92 ? -8.202 -2.827 -4.876 1.00 94.25 92 SER A CA 1
ATOM 707 C C . SER A 1 92 ? -9.035 -2.030 -3.869 1.00 94.25 92 SER A C 1
ATOM 709 O O . SER A 1 92 ? -9.955 -2.557 -3.231 1.00 94.25 92 SER A O 1
ATOM 711 N N . HIS A 1 93 ? -8.677 -0.768 -3.672 1.00 94.31 93 HIS A N 1
ATOM 712 C CA . HIS A 1 93 ? -9.337 0.106 -2.713 1.00 94.31 93 HIS A CA 1
ATOM 713 C C . HIS A 1 93 ? -9.134 1.571 -3.076 1.00 94.31 93 HIS A C 1
ATOM 715 O O . HIS A 1 93 ? -8.199 1.933 -3.777 1.00 94.31 93 HIS A O 1
ATOM 721 N N . GLU A 1 94 ? -10.004 2.404 -2.522 1.00 94.31 94 GLU A N 1
ATOM 722 C CA . GLU A 1 94 ? -9.946 3.856 -2.599 1.00 94.31 94 GLU A CA 1
ATOM 723 C C . GLU A 1 94 ? -10.158 4.388 -1.188 1.00 94.31 94 GLU A C 1
ATOM 725 O O . GLU A 1 94 ? -11.118 3.984 -0.531 1.00 94.31 94 GLU A O 1
ATOM 730 N N . THR A 1 95 ? -9.294 5.273 -0.706 1.00 93.50 95 THR A N 1
ATOM 731 C CA . THR A 1 95 ? -9.448 5.927 0.598 1.00 93.50 95 THR A CA 1
ATOM 732 C C . THR A 1 95 ? -9.494 7.438 0.434 1.00 93.50 95 THR A C 1
ATOM 734 O O . THR A 1 95 ? -8.742 8.016 -0.345 1.00 93.50 95 THR A O 1
ATOM 737 N N . GLU A 1 96 ? -10.361 8.099 1.200 1.00 90.94 96 GLU A N 1
ATOM 738 C CA . GLU A 1 96 ? -10.531 9.550 1.120 1.00 90.94 96 GLU A CA 1
ATOM 739 C C . GLU A 1 96 ? -10.509 10.190 2.513 1.00 90.94 96 GLU A C 1
ATOM 741 O O . GLU A 1 96 ? -11.220 9.787 3.437 1.00 90.94 96 GLU A O 1
ATOM 746 N N . GLY A 1 97 ? -9.665 11.209 2.668 1.00 85.88 97 GLY A N 1
ATOM 747 C CA . GLY A 1 97 ? -9.572 12.052 3.851 1.00 85.88 97 GLY A CA 1
ATOM 748 C C . GLY A 1 97 ? -10.477 13.285 3.747 1.00 85.88 97 GLY A C 1
ATOM 749 O O . GLY A 1 97 ? -10.531 13.943 2.704 1.00 85.88 97 GLY A O 1
ATOM 750 N N . PRO A 1 98 ? -11.172 13.679 4.830 1.00 81.19 98 PRO A N 1
ATOM 751 C CA . PRO A 1 98 ? -12.219 14.694 4.778 1.00 81.19 98 PRO A CA 1
ATOM 752 C C . PRO A 1 98 ? -11.660 16.092 4.479 1.00 81.19 98 PRO A C 1
ATOM 754 O O . PRO A 1 98 ? -11.197 16.809 5.366 1.00 81.19 98 PRO A O 1
ATOM 757 N N . GLY A 1 99 ? -11.748 16.516 3.215 1.00 77.81 99 GLY A N 1
ATOM 758 C CA . GLY A 1 99 ? -11.365 17.863 2.774 1.00 77.81 99 GLY A CA 1
ATOM 759 C C . GLY A 1 99 ? -9.865 18.167 2.858 1.00 77.81 99 GLY A C 1
ATOM 760 O O . GLY A 1 99 ? -9.477 19.329 2.717 1.00 77.81 99 GLY A O 1
ATOM 761 N N . THR A 1 100 ? -9.035 17.148 3.088 1.00 80.88 100 THR A N 1
ATOM 762 C CA . THR A 1 100 ? -7.570 17.256 3.154 1.00 80.88 100 THR A CA 1
ATOM 763 C C . THR A 1 100 ? -6.911 16.908 1.827 1.00 80.88 100 THR A C 1
ATOM 765 O O . THR A 1 100 ? -5.798 17.359 1.566 1.00 80.88 100 THR A O 1
ATOM 768 N N . GLY A 1 101 ? -7.607 16.134 0.987 1.00 82.00 101 GLY A N 1
ATOM 769 C CA . GLY A 1 101 ? -7.043 15.540 -0.220 1.00 82.00 101 GLY A CA 1
ATOM 770 C C . GLY A 1 101 ? -5.964 14.499 0.069 1.00 82.00 101 GLY A C 1
ATOM 771 O O . GLY A 1 101 ? -5.230 14.154 -0.849 1.00 82.00 101 GLY A O 1
ATOM 772 N N . LEU A 1 102 ? -5.854 14.046 1.324 1.00 86.56 102 LEU A N 1
ATOM 773 C CA . LEU A 1 102 ? -5.096 12.857 1.701 1.00 86.56 102 LEU A CA 1
ATOM 774 C C . LEU A 1 102 ? -5.960 11.622 1.466 1.00 86.56 102 LEU A C 1
ATOM 776 O O . LEU A 1 102 ? -7.180 11.689 1.593 1.00 86.56 102 LEU A O 1
ATOM 780 N N . GLY A 1 103 ? -5.313 10.517 1.144 1.00 88.56 103 GLY A N 1
ATOM 781 C CA . GLY A 1 103 ? -5.949 9.293 0.692 1.00 88.56 103 GLY A CA 1
ATOM 782 C C . GLY A 1 103 ? -5.072 8.633 -0.358 1.00 88.56 103 GLY A C 1
ATOM 783 O O . GLY A 1 103 ? -4.188 9.274 -0.933 1.00 88.56 103 GLY A O 1
ATOM 784 N N . GLU A 1 104 ? -5.310 7.358 -0.580 1.00 92.44 104 GLU A N 1
ATOM 785 C CA . GLU A 1 104 ? -4.687 6.584 -1.640 1.00 92.44 104 GLU A CA 1
ATOM 786 C C . GLU A 1 104 ? -5.732 5.695 -2.308 1.00 92.44 104 GLU A C 1
ATOM 788 O O . GLU A 1 104 ? -6.644 5.185 -1.646 1.00 92.44 104 GLU A O 1
ATOM 793 N N . GLY A 1 105 ? -5.592 5.558 -3.619 1.00 92.75 105 GLY A N 1
ATOM 794 C CA . GLY A 1 105 ? -6.289 4.569 -4.425 1.00 92.75 105 GLY A CA 1
ATOM 795 C C . GLY A 1 105 ? -5.278 3.557 -4.932 1.00 92.75 105 GLY A C 1
ATOM 796 O O . GLY A 1 105 ? -4.161 3.947 -5.270 1.00 92.75 105 GLY A O 1
ATOM 797 N N . MET A 1 106 ? -5.646 2.281 -4.975 1.00 94.19 106 MET A N 1
ATOM 798 C CA . MET A 1 106 ? -4.821 1.200 -5.512 1.00 94.19 106 MET A CA 1
ATOM 799 C C . MET A 1 106 ? -5.686 0.207 -6.288 1.00 94.19 106 MET A C 1
ATOM 801 O O . MET A 1 106 ? -6.700 -0.281 -5.789 1.00 94.19 106 MET A O 1
ATOM 805 N N . GLU A 1 107 ? -5.239 -0.131 -7.491 1.00 95.44 107 GLU A N 1
ATOM 806 C CA . GLU A 1 107 ? -5.741 -1.192 -8.354 1.00 95.44 107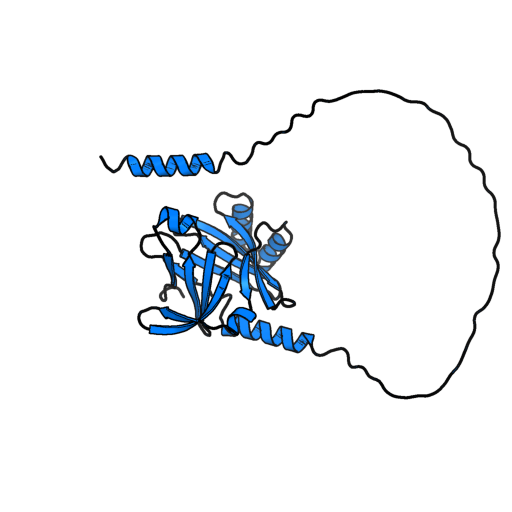 GLU A CA 1
ATOM 807 C C . GLU A 1 107 ? -4.579 -2.127 -8.702 1.00 95.44 107 GLU A C 1
ATOM 809 O O . GLU A 1 107 ? -3.577 -1.711 -9.284 1.00 95.44 107 GLU A O 1
ATOM 814 N N . PHE A 1 108 ? -4.693 -3.396 -8.312 1.00 95.62 108 PHE A N 1
ATOM 815 C CA . PHE A 1 108 ? -3.640 -4.383 -8.539 1.00 95.62 108 PHE A CA 1
ATOM 816 C C . PHE A 1 108 ? -3.737 -4.982 -9.943 1.00 95.62 108 PHE A C 1
ATOM 818 O O . PHE A 1 108 ? -4.741 -5.596 -10.302 1.00 95.62 108 PHE A O 1
ATOM 825 N N . HIS A 1 109 ? -2.658 -4.839 -10.710 1.00 94.19 109 HIS A N 1
ATOM 826 C CA . HIS A 1 109 ? -2.521 -5.363 -12.072 1.00 94.19 109 HIS A CA 1
ATOM 827 C C . HIS A 1 109 ? -1.938 -6.775 -12.101 1.00 94.19 109 HIS A C 1
ATOM 829 O O . HIS A 1 109 ? -2.287 -7.577 -12.965 1.00 94.19 109 HIS A O 1
ATOM 835 N N . SER A 1 110 ? -1.039 -7.074 -11.163 1.00 95.81 110 SER A N 1
ATOM 836 C CA . SER A 1 110 ? -0.352 -8.359 -11.051 1.00 95.81 110 SER A CA 1
ATOM 837 C C . SER A 1 110 ? -0.073 -8.678 -9.590 1.00 95.81 110 SER A C 1
ATOM 839 O O . SER A 1 110 ? 0.323 -7.794 -8.829 1.00 95.81 110 SER A O 1
ATOM 841 N N . VAL A 1 111 ? -0.254 -9.940 -9.212 1.00 97.19 111 VAL A N 1
ATOM 842 C CA . VAL A 1 111 ? 0.131 -10.481 -7.907 1.00 97.19 111 VAL A CA 1
ATOM 843 C C . VAL A 1 111 ? 0.761 -11.844 -8.162 1.00 97.19 111 VAL A C 1
ATOM 845 O O . VAL A 1 111 ? 0.114 -12.743 -8.694 1.00 97.19 111 VAL A O 1
ATOM 848 N N . THR A 1 112 ? 2.029 -11.969 -7.800 1.00 95.88 112 THR A N 1
ATOM 849 C CA . THR A 1 112 ? 2.829 -13.197 -7.884 1.00 95.88 112 THR A CA 1
ATOM 850 C C . THR A 1 112 ? 3.247 -13.616 -6.479 1.00 95.88 112 THR A C 1
ATOM 852 O O . THR A 1 112 ? 2.992 -12.887 -5.524 1.00 95.88 112 THR A O 1
ATOM 855 N N . ASP A 1 113 ? 3.951 -14.738 -6.348 1.00 94.88 113 ASP A N 1
ATOM 856 C CA . ASP A 1 113 ? 4.440 -15.202 -5.044 1.00 94.88 113 ASP A CA 1
ATOM 857 C C . ASP A 1 113 ? 5.464 -14.237 -4.420 1.00 94.88 113 ASP A C 1
ATOM 859 O O . ASP A 1 113 ? 5.625 -14.222 -3.208 1.00 94.88 113 ASP A O 1
ATOM 863 N N . GLN A 1 114 ? 6.160 -13.428 -5.227 1.00 97.00 114 GLN A N 1
ATOM 864 C CA . GLN A 1 114 ? 7.262 -12.574 -4.756 1.00 97.00 114 GLN A CA 1
ATOM 865 C C . GLN A 1 114 ? 6.965 -11.078 -4.839 1.00 97.00 114 GLN A C 1
ATOM 867 O O . GLN A 1 114 ? 7.573 -10.291 -4.125 1.00 97.00 114 GLN A O 1
ATOM 872 N N . HIS A 1 115 ? 6.081 -10.665 -5.745 1.00 98.38 115 HIS A N 1
ATOM 873 C CA . HIS A 1 115 ? 5.827 -9.252 -5.999 1.00 98.38 115 HIS A CA 1
ATOM 874 C C . HIS A 1 115 ? 4.371 -8.994 -6.368 1.00 98.38 115 HIS A C 1
ATOM 876 O O . HIS A 1 115 ? 3.715 -9.842 -6.980 1.00 98.38 115 HIS A O 1
ATOM 882 N N . ALA A 1 116 ? 3.908 -7.776 -6.096 1.00 98.19 116 ALA A N 1
ATOM 883 C CA . ALA A 1 116 ? 2.643 -7.265 -6.609 1.00 98.19 116 ALA A CA 1
ATOM 884 C C . ALA A 1 116 ? 2.833 -5.888 -7.255 1.00 98.19 116 ALA A C 1
ATOM 886 O O . ALA A 1 116 ? 3.538 -5.039 -6.714 1.00 98.19 116 ALA A O 1
ATOM 887 N N . LEU A 1 117 ? 2.189 -5.659 -8.398 1.00 98.00 117 LEU A N 1
ATOM 888 C CA . LEU A 1 117 ? 2.177 -4.375 -9.096 1.00 98.00 117 LEU A CA 1
ATOM 889 C C . LEU A 1 117 ? 0.790 -3.751 -8.974 1.00 98.00 117 LEU A C 1
ATOM 891 O O . LEU A 1 117 ? -0.204 -4.366 -9.368 1.00 98.00 117 LEU A O 1
ATOM 895 N N . ALA A 1 118 ? 0.738 -2.517 -8.481 1.00 97.50 118 ALA A N 1
ATOM 896 C CA . ALA A 1 118 ? -0.479 -1.724 -8.421 1.00 97.50 118 ALA A CA 1
ATOM 897 C C . ALA A 1 118 ? -0.307 -0.382 -9.131 1.00 97.50 118 ALA A C 1
ATOM 899 O O . ALA A 1 118 ? 0.752 0.244 -9.063 1.00 97.50 118 ALA A O 1
ATOM 900 N N . GLU A 1 119 ? -1.373 0.067 -9.775 1.00 96.56 119 GLU A N 1
ATOM 901 C CA . GLU A 1 119 ? -1.572 1.456 -10.176 1.00 96.56 119 GLU A CA 1
ATOM 902 C C . GLU A 1 119 ? -2.448 2.142 -9.139 1.00 96.56 119 GLU A C 1
ATOM 904 O O . GLU A 1 119 ? -3.283 1.509 -8.499 1.00 96.56 119 GLU A O 1
ATOM 909 N N . GLY A 1 120 ? -2.272 3.438 -8.952 1.00 93.75 120 GLY A N 1
ATOM 910 C CA . GLY A 1 120 ? -3.017 4.146 -7.939 1.00 93.75 120 GLY A CA 1
ATOM 911 C C . GLY A 1 120 ? -2.870 5.646 -8.011 1.00 93.75 120 GLY A C 1
ATOM 912 O O . GLY A 1 120 ? -2.427 6.218 -9.011 1.00 93.75 120 GLY A O 1
ATOM 913 N N . HIS A 1 121 ? -3.199 6.289 -6.899 1.00 92.19 121 HIS A N 1
ATOM 914 C CA . HIS A 1 121 ? -2.894 7.695 -6.700 1.00 92.19 121 HIS A CA 1
ATOM 915 C C . HIS A 1 121 ? -2.544 8.019 -5.251 1.00 92.19 121 HIS A C 1
ATOM 917 O O . HIS A 1 121 ? -3.068 7.421 -4.315 1.00 92.19 121 HIS A O 1
ATOM 923 N N . GLU A 1 122 ? -1.703 9.035 -5.074 1.00 86.56 122 GLU A N 1
ATOM 924 C CA . GLU A 1 122 ? -1.450 9.681 -3.785 1.00 86.56 122 GLU A CA 1
ATOM 925 C C . GLU A 1 122 ? -2.230 11.008 -3.739 1.00 86.56 122 GLU A C 1
ATOM 927 O O . GLU A 1 122 ? -2.019 11.927 -4.544 1.00 86.56 122 GLU A O 1
ATOM 932 N N . GLY A 1 123 ? -3.178 11.107 -2.805 1.00 82.19 123 GLY A N 1
ATOM 933 C CA . GLY A 1 123 ? -4.197 12.157 -2.806 1.00 82.19 123 GLY A CA 1
ATOM 934 C C . GLY A 1 123 ? -5.025 12.174 -4.098 1.00 82.19 123 GLY A C 1
ATOM 935 O O . GLY A 1 123 ? -4.994 11.234 -4.874 1.00 82.19 123 GLY A O 1
ATOM 936 N N . HIS A 1 124 ? -5.761 13.250 -4.390 1.00 72.50 124 HIS A N 1
ATOM 937 C CA . HIS A 1 124 ? -6.629 13.296 -5.589 1.00 72.50 124 HIS A CA 1
ATOM 938 C C . HIS A 1 124 ? -5.918 13.624 -6.918 1.00 72.50 124 HIS A C 1
ATOM 940 O O . HIS A 1 124 ? -6.599 13.939 -7.897 1.00 72.50 124 HIS A O 1
ATOM 946 N N . ALA A 1 125 ? -4.585 13.709 -6.957 1.00 77.62 125 ALA A N 1
ATOM 947 C CA . ALA A 1 125 ? -3.924 14.463 -8.029 1.00 77.62 125 ALA A CA 1
ATOM 948 C C . ALA A 1 125 ? -2.671 13.841 -8.637 1.00 77.62 125 ALA A C 1
ATOM 950 O O . ALA A 1 125 ? -2.240 14.346 -9.669 1.00 77.62 125 ALA A O 1
ATOM 951 N N . VAL A 1 126 ? -2.070 12.826 -8.019 1.00 89.56 126 VAL A N 1
ATOM 952 C CA . VAL A 1 126 ? -0.811 12.261 -8.512 1.00 89.56 126 VAL A CA 1
ATOM 953 C C . VAL A 1 126 ? -1.015 10.783 -8.756 1.00 89.56 126 VAL A C 1
ATOM 955 O O . VAL A 1 126 ? -1.158 10.035 -7.794 1.00 89.56 126 VAL A O 1
ATOM 958 N N . ALA A 1 127 ? -1.034 10.382 -10.028 1.00 94.81 127 ALA A N 1
ATOM 959 C CA . ALA A 1 127 ? -1.031 8.972 -10.389 1.00 94.81 127 ALA A CA 1
ATOM 960 C C . ALA A 1 127 ? 0.321 8.348 -10.029 1.00 94.81 127 ALA A C 1
ATOM 962 O O . ALA A 1 127 ? 1.376 8.982 -10.174 1.00 94.81 127 ALA A O 1
ATOM 963 N N . VAL A 1 128 ? 0.284 7.113 -9.543 1.00 96.56 128 VAL A N 1
ATOM 964 C CA . VAL A 1 128 ? 1.465 6.381 -9.091 1.00 96.56 128 VAL A CA 1
ATOM 965 C C . VAL A 1 128 ? 1.391 4.922 -9.515 1.00 96.56 128 VAL A C 1
ATOM 967 O O . VAL A 1 128 ? 0.307 4.357 -9.628 1.00 96.56 128 VAL A O 1
ATOM 970 N N . TYR A 1 129 ? 2.554 4.307 -9.696 1.00 97.62 129 TYR A N 1
ATOM 971 C CA . TYR A 1 129 ? 2.692 2.856 -9.680 1.00 97.62 129 TYR A CA 1
ATOM 972 C C . TYR A 1 129 ? 3.491 2.443 -8.451 1.00 97.62 129 TYR A C 1
ATOM 974 O O . TYR A 1 129 ? 4.525 3.047 -8.141 1.00 97.62 129 TYR A O 1
ATOM 982 N N . HIS A 1 130 ? 3.020 1.397 -7.783 1.00 97.62 130 HIS A N 1
ATOM 983 C CA . HIS A 1 130 ? 3.680 0.768 -6.649 1.00 97.62 130 HIS A CA 1
ATOM 984 C C . HIS A 1 130 ? 4.076 -0.660 -7.003 1.00 97.62 130 HIS A C 1
ATOM 986 O O . HIS A 1 130 ? 3.254 -1.435 -7.492 1.00 97.62 130 HIS A O 1
ATOM 992 N N . LEU A 1 131 ? 5.326 -1.006 -6.709 1.00 98.06 131 LEU A N 1
ATOM 993 C CA . LEU A 1 131 ? 5.779 -2.388 -6.659 1.00 98.06 131 LEU A CA 1
ATOM 994 C C . LEU A 1 131 ? 5.951 -2.786 -5.201 1.00 98.06 131 LEU A C 1
ATOM 996 O O . LEU A 1 131 ? 6.665 -2.113 -4.449 1.00 98.06 131 LEU A O 1
ATOM 1000 N N . PHE A 1 132 ? 5.315 -3.886 -4.834 1.00 98.31 132 PHE A N 1
ATOM 1001 C CA . PHE A 1 132 ? 5.446 -4.513 -3.533 1.00 98.31 132 PHE A CA 1
ATOM 1002 C C . PHE A 1 132 ? 6.384 -5.709 -3.636 1.00 98.31 132 PHE A C 1
ATOM 1004 O O . PHE A 1 132 ? 6.293 -6.470 -4.598 1.00 98.31 132 PHE A O 1
ATOM 1011 N N . ASP A 1 133 ? 7.242 -5.860 -2.637 1.00 98.31 133 ASP A N 1
ATOM 1012 C CA . ASP A 1 133 ? 8.009 -7.068 -2.348 1.00 98.31 133 ASP A CA 1
ATOM 1013 C C . ASP A 1 133 ? 7.239 -7.886 -1.301 1.00 98.31 133 ASP A C 1
ATOM 1015 O O . ASP A 1 133 ? 6.716 -7.321 -0.331 1.00 98.31 133 ASP A O 1
ATOM 1019 N N . ILE A 1 134 ? 7.111 -9.189 -1.545 1.00 98.44 134 ILE A N 1
ATOM 1020 C CA . ILE A 1 134 ? 6.423 -10.151 -0.679 1.00 98.44 134 ILE A CA 1
ATOM 1021 C C . ILE A 1 134 ? 7.494 -11.046 -0.069 1.00 98.44 134 ILE A C 1
ATOM 1023 O O . ILE A 1 134 ? 8.019 -11.955 -0.715 1.00 98.44 134 ILE A O 1
ATOM 1027 N N . ASP A 1 135 ? 7.823 -10.756 1.182 1.00 97.12 135 ASP A N 1
ATOM 1028 C CA . ASP A 1 135 ? 8.865 -11.437 1.929 1.00 97.12 135 ASP A CA 1
ATOM 1029 C C . ASP A 1 135 ? 8.233 -12.514 2.814 1.00 97.12 135 ASP A C 1
ATOM 1031 O O . ASP A 1 135 ? 7.739 -12.242 3.909 1.00 97.12 135 ASP A O 1
ATOM 1035 N N . HIS A 1 136 ? 8.237 -13.751 2.315 1.00 95.81 136 HIS A N 1
ATOM 1036 C CA . HIS A 1 136 ? 7.738 -14.912 3.056 1.00 95.81 136 HIS A CA 1
ATOM 1037 C C . HIS A 1 136 ? 8.623 -15.291 4.245 1.00 95.81 136 HIS A C 1
ATOM 1039 O O . HIS A 1 136 ? 8.113 -15.838 5.215 1.00 95.81 136 HIS A O 1
ATOM 1045 N N . ASP A 1 137 ? 9.924 -14.978 4.208 1.00 94.69 137 ASP A N 1
ATOM 1046 C CA . ASP A 1 137 ? 10.844 -15.317 5.301 1.00 94.69 137 ASP A CA 1
ATOM 1047 C C . ASP A 1 137 ? 10.596 -14.427 6.531 1.00 94.69 137 ASP A C 1
ATOM 1049 O O . ASP A 1 137 ? 10.735 -14.883 7.669 1.00 94.69 137 ASP A O 1
ATOM 1053 N N . ASN A 1 138 ? 10.247 -13.155 6.309 1.00 95.62 138 ASN A N 1
ATOM 1054 C CA . ASN A 1 138 ? 9.920 -12.200 7.373 1.00 95.62 138 ASN A CA 1
ATOM 1055 C C . ASN A 1 138 ? 8.405 -12.024 7.599 1.00 95.62 138 ASN A C 1
ATOM 1057 O O . ASN A 1 138 ? 8.021 -11.275 8.493 1.00 95.62 138 ASN A O 1
ATOM 1061 N N . GLU A 1 139 ? 7.553 -12.706 6.827 1.00 97.38 139 GLU A N 1
ATOM 1062 C CA . GLU A 1 139 ? 6.092 -12.531 6.819 1.00 97.38 139 GLU A CA 1
ATOM 1063 C C . GLU A 1 139 ? 5.662 -11.051 6.644 1.00 97.38 139 GLU A C 1
ATOM 1065 O O . GLU A 1 139 ? 4.774 -10.536 7.342 1.00 97.38 139 GLU A O 1
ATOM 1070 N N . GLU A 1 140 ? 6.297 -10.346 5.698 1.00 97.75 140 GLU A N 1
ATOM 1071 C CA . GLU A 1 140 ? 6.079 -8.920 5.425 1.00 97.75 140 GLU A CA 1
ATOM 1072 C C . GLU A 1 140 ? 5.740 -8.637 3.954 1.00 97.75 140 GLU A C 1
ATOM 1074 O O . GLU A 1 140 ? 6.214 -9.284 3.024 1.00 97.75 140 GLU A O 1
ATOM 1079 N N . VAL A 1 141 ? 4.929 -7.602 3.733 1.00 98.31 141 VAL A N 1
ATOM 1080 C CA . VAL A 1 141 ? 4.739 -6.968 2.424 1.00 98.31 141 VAL A CA 1
ATOM 1081 C C . VAL A 1 141 ? 5.257 -5.547 2.522 1.00 98.31 141 VAL A C 1
ATOM 1083 O O . VAL A 1 141 ? 4.820 -4.778 3.386 1.00 98.31 141 VAL A O 1
ATOM 1086 N N . ARG A 1 142 ? 6.170 -5.169 1.629 1.00 97.81 142 ARG A N 1
ATOM 1087 C CA . ARG A 1 142 ? 6.851 -3.870 1.680 1.00 97.81 142 ARG A CA 1
ATOM 1088 C C . ARG A 1 142 ? 6.778 -3.181 0.329 1.00 97.81 142 ARG A C 1
ATOM 1090 O O . ARG A 1 142 ? 6.846 -3.825 -0.712 1.00 97.81 142 ARG A O 1
ATOM 1097 N N . PHE A 1 143 ? 6.658 -1.860 0.323 1.00 96.31 143 PHE A N 1
ATOM 1098 C CA . PHE A 1 143 ? 6.876 -1.084 -0.890 1.00 96.31 143 PHE A CA 1
ATOM 1099 C C . PHE A 1 143 ? 8.349 -1.179 -1.280 1.00 96.31 143 PHE A C 1
ATOM 1101 O O . PHE A 1 143 ? 9.205 -0.718 -0.528 1.00 96.31 143 PHE A O 1
ATOM 1108 N N . GLN A 1 144 ? 8.621 -1.713 -2.467 1.00 96.94 144 GLN A N 1
ATOM 1109 C CA . GLN A 1 144 ? 9.960 -1.805 -3.047 1.00 96.94 144 GLN A CA 1
ATOM 1110 C C . GLN A 1 144 ? 10.242 -0.639 -4.001 1.00 96.94 144 GLN A C 1
ATOM 1112 O O . GLN A 1 144 ? 11.352 -0.098 -4.035 1.00 96.94 144 GLN A O 1
ATOM 1117 N N . HIS A 1 145 ? 9.228 -0.245 -4.779 1.00 96.38 145 HIS A N 1
ATOM 1118 C CA . HIS A 1 145 ? 9.294 0.900 -5.683 1.00 96.38 145 HIS A CA 1
ATOM 1119 C C . HIS A 1 145 ? 8.011 1.719 -5.665 1.00 96.38 145 HIS A C 1
ATOM 1121 O O . HIS A 1 145 ? 6.907 1.178 -5.653 1.00 96.38 145 HIS A O 1
ATOM 1127 N N . THR A 1 146 ? 8.177 3.032 -5.779 1.00 95.50 146 THR A N 1
ATOM 1128 C CA . THR A 1 146 ? 7.115 3.952 -6.190 1.00 95.50 146 THR A CA 1
ATOM 1129 C C . THR A 1 146 ? 7.619 4.788 -7.351 1.00 95.50 146 THR A C 1
ATOM 1131 O O . THR A 1 146 ? 8.703 5.369 -7.271 1.00 95.50 146 THR A O 1
ATOM 1134 N N . THR A 1 147 ? 6.814 4.910 -8.400 1.00 95.94 147 THR A N 1
ATOM 1135 C CA . THR A 1 147 ? 7.038 5.908 -9.447 1.00 95.94 147 THR A CA 1
ATOM 1136 C C . THR A 1 147 ? 5.792 6.750 -9.659 1.00 95.94 147 THR A C 1
ATOM 1138 O O . THR A 1 147 ? 4.674 6.263 -9.497 1.00 95.94 147 THR A O 1
ATOM 1141 N N . ARG A 1 148 ? 5.984 8.035 -9.959 1.00 95.69 148 ARG A N 1
ATOM 1142 C CA . ARG A 1 148 ? 4.917 9.046 -9.988 1.00 95.69 148 ARG A CA 1
ATOM 1143 C C . ARG A 1 148 ? 4.770 9.679 -11.360 1.00 95.69 148 ARG A C 1
ATOM 1145 O O . ARG A 1 148 ? 5.752 9.820 -12.091 1.00 95.69 148 ARG A O 1
ATOM 1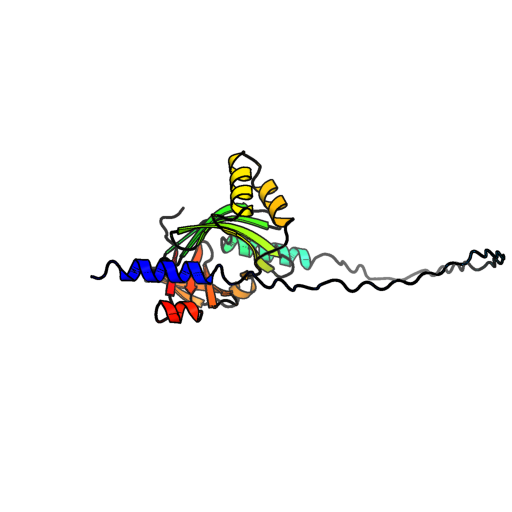152 N N . GLU A 1 149 ? 3.559 10.134 -11.668 1.00 93.81 149 GLU A N 1
ATOM 1153 C CA . GLU A 1 149 ? 3.271 10.892 -12.885 1.00 93.81 149 GLU A CA 1
ATOM 1154 C C . GLU A 1 149 ? 4.316 12.003 -13.103 1.00 93.81 149 GLU A C 1
ATOM 1156 O O . GLU A 1 149 ? 4.578 12.839 -12.232 1.00 93.81 149 GLU A O 1
ATOM 1161 N N . GLY A 1 150 ? 4.928 12.008 -14.290 1.00 91.81 150 GLY A N 1
ATOM 1162 C CA . GLY A 1 150 ? 5.991 12.944 -14.666 1.00 91.81 150 GLY A CA 1
ATOM 1163 C C . GLY A 1 150 ? 7.418 12.400 -14.528 1.00 91.81 150 GLY A C 1
ATOM 1164 O O . GLY A 1 150 ? 8.344 13.017 -15.062 1.00 91.81 150 GLY A O 1
ATOM 1165 N N . GLU A 1 151 ? 7.617 11.247 -13.888 1.00 94.94 151 GLU A N 1
ATOM 1166 C CA . GLU A 1 151 ? 8.895 10.527 -13.886 1.00 94.94 151 GLU A CA 1
ATOM 1167 C C . GLU A 1 151 ? 9.077 9.697 -15.168 1.00 94.94 151 GLU A C 1
ATOM 1169 O O . GLU A 1 151 ? 8.114 9.278 -15.808 1.00 94.94 151 GLU A O 1
ATOM 1174 N N . ILE A 1 152 ? 10.329 9.444 -15.569 1.00 95.06 152 ILE A N 1
ATOM 1175 C CA . ILE A 1 152 ? 10.618 8.613 -16.754 1.00 95.06 152 ILE A CA 1
ATOM 1176 C C . ILE A 1 152 ? 10.105 7.187 -16.531 1.00 95.06 152 ILE A C 1
ATOM 1178 O O . ILE A 1 152 ? 9.393 6.666 -17.382 1.00 95.06 152 ILE A O 1
ATOM 1182 N N . THR A 1 153 ? 10.399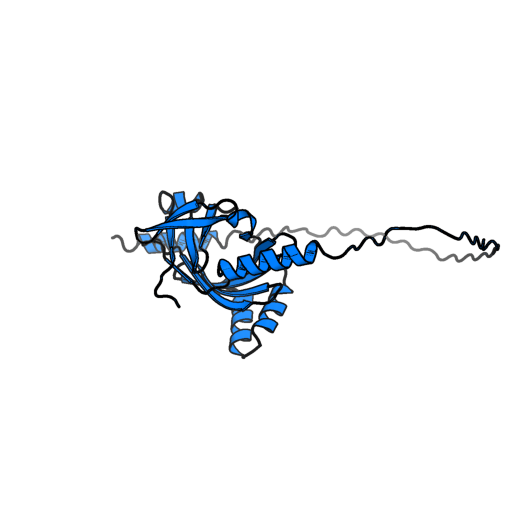 6.606 -15.365 1.00 94.81 153 THR A N 1
ATOM 1183 C CA . THR A 1 153 ? 9.992 5.242 -15.013 1.00 94.81 153 THR A CA 1
ATOM 1184 C C . THR A 1 153 ? 8.474 5.071 -15.021 1.00 94.81 153 THR A C 1
ATOM 1186 O O . THR A 1 153 ? 8.000 4.057 -15.513 1.00 94.81 153 THR A O 1
ATOM 1189 N N . PHE A 1 154 ? 7.708 6.068 -14.565 1.00 96.88 154 PHE A N 1
ATOM 1190 C CA . PHE A 1 154 ? 6.245 6.044 -14.629 1.00 96.88 154 PHE A CA 1
ATOM 1191 C C . PHE A 1 154 ? 5.750 5.886 -16.067 1.00 96.88 154 PHE A C 1
ATOM 1193 O O . PHE A 1 154 ? 4.973 4.981 -16.352 1.00 96.88 154 PHE A O 1
ATOM 1200 N N . ASN A 1 155 ? 6.249 6.724 -16.984 1.00 95.62 155 ASN A N 1
ATOM 1201 C CA . ASN A 1 155 ? 5.854 6.653 -18.392 1.00 95.62 155 ASN A CA 1
ATOM 1202 C C . ASN A 1 155 ? 6.290 5.328 -19.039 1.00 95.62 155 ASN A C 1
ATOM 1204 O O . ASN A 1 155 ? 5.600 4.821 -19.917 1.00 95.62 155 ASN A O 1
ATOM 1208 N N . ASP A 1 156 ? 7.431 4.767 -18.623 1.00 95.88 156 ASP A N 1
ATOM 1209 C CA . ASP A 1 156 ? 7.895 3.465 -19.109 1.00 95.88 156 ASP A CA 1
ATOM 1210 C C . ASP A 1 156 ? 6.985 2.321 -18.624 1.00 95.88 156 ASP A C 1
ATOM 1212 O O . ASP A 1 156 ? 6.685 1.422 -19.409 1.00 95.88 156 ASP A O 1
ATOM 1216 N N . VAL A 1 157 ? 6.527 2.350 -17.363 1.00 96.31 157 VAL A N 1
ATOM 1217 C CA . VAL A 1 157 ? 5.543 1.386 -16.830 1.00 96.31 157 VAL A CA 1
ATOM 1218 C C . VAL A 1 157 ? 4.223 1.505 -17.591 1.00 96.31 157 VAL A C 1
ATOM 1220 O O . VAL A 1 157 ? 3.738 0.507 -18.122 1.00 96.31 157 VAL A O 1
ATOM 1223 N N . GLU A 1 158 ? 3.681 2.722 -17.686 1.00 95.81 158 GLU A N 1
ATOM 1224 C CA . GLU A 1 158 ? 2.417 3.009 -18.375 1.00 95.81 158 GLU A CA 1
ATOM 1225 C C . GLU A 1 158 ? 2.464 2.518 -19.827 1.00 95.81 158 GLU A C 1
ATOM 1227 O O . GLU A 1 158 ? 1.614 1.738 -20.251 1.00 95.81 158 GLU A O 1
ATOM 1232 N N . TYR A 1 159 ? 3.518 2.876 -20.566 1.00 95.19 159 TYR A N 1
ATOM 1233 C CA . TYR A 1 159 ? 3.704 2.446 -21.950 1.00 95.19 159 TYR A CA 1
ATOM 1234 C C . TYR A 1 159 ? 3.705 0.919 -22.100 1.00 95.19 159 TYR A C 1
ATOM 1236 O O . TYR A 1 159 ? 3.090 0.388 -23.024 1.00 95.19 159 TYR A O 1
ATOM 1244 N N . ARG A 1 160 ? 4.386 0.194 -21.207 1.00 95.19 160 ARG A N 1
ATOM 1245 C CA . ARG A 1 160 ? 4.447 -1.274 -21.268 1.00 95.19 160 ARG A CA 1
ATOM 1246 C C . ARG A 1 160 ? 3.081 -1.915 -21.030 1.00 95.19 160 ARG A C 1
ATOM 1248 O O . ARG A 1 160 ? 2.693 -2.805 -21.787 1.00 95.19 160 ARG A O 1
ATOM 1255 N N . LEU A 1 161 ? 2.341 -1.433 -20.031 1.00 93.88 161 LEU A N 1
ATOM 1256 C CA . LEU A 1 161 ? 0.988 -1.916 -19.741 1.00 93.88 161 LEU A CA 1
ATOM 1257 C C . LEU A 1 161 ? 0.019 -1.601 -20.897 1.00 93.88 161 LEU A C 1
ATOM 1259 O O . LEU A 1 161 ? -0.759 -2.465 -21.305 1.00 93.88 161 LEU A O 1
ATOM 1263 N N . GLU A 1 162 ? 0.101 -0.405 -21.492 1.00 92.50 162 GLU A N 1
ATOM 1264 C CA . GLU A 1 162 ? -0.748 0.001 -22.624 1.00 92.50 162 GLU A CA 1
ATOM 1265 C C . GLU A 1 162 ? -0.455 -0.772 -23.922 1.00 92.50 162 GLU A C 1
ATOM 1267 O O . GLU A 1 162 ? -1.377 -1.110 -24.677 1.00 92.50 162 GLU A O 1
ATOM 1272 N N . GLU A 1 163 ? 0.811 -1.102 -24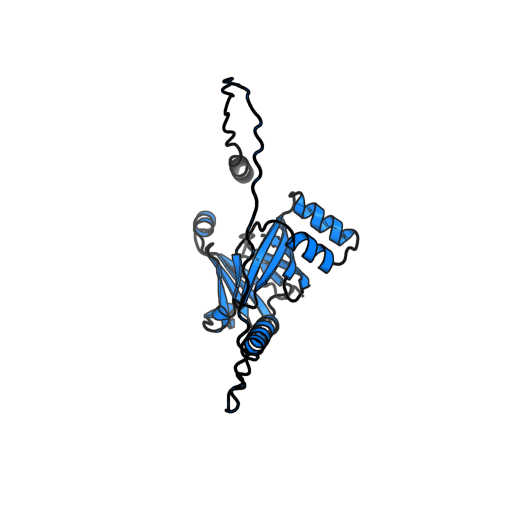.192 1.00 91.50 163 GLU A N 1
ATOM 1273 C CA . GLU A 1 163 ? 1.210 -1.891 -25.367 1.00 91.50 163 GLU A CA 1
ATOM 1274 C C . GLU A 1 163 ? 0.846 -3.387 -25.246 1.00 91.50 163 GLU A C 1
ATOM 1276 O O . GLU A 1 163 ? 1.124 -4.172 -26.156 1.00 91.50 163 GLU A O 1
ATOM 1281 N N . ASN A 1 164 ? 0.093 -3.769 -24.207 1.00 76.50 164 ASN A N 1
ATOM 1282 C CA . ASN A 1 164 ? -0.343 -5.134 -23.897 1.00 76.50 164 ASN A CA 1
ATOM 1283 C C . ASN A 1 164 ? 0.828 -6.077 -23.573 1.00 76.50 164 ASN A C 1
ATOM 1285 O O . ASN A 1 164 ? 0.752 -7.270 -23.893 1.00 76.50 164 ASN A O 1
ATOM 1289 N N . GLU A 1 165 ? 1.908 -5.566 -22.967 1.00 83.25 165 GLU A N 1
ATOM 1290 C CA . GLU A 1 165 ? 2.816 -6.452 -22.233 1.00 83.25 165 GLU A CA 1
ATOM 1291 C C . GLU A 1 165 ? 2.048 -7.093 -21.066 1.00 83.25 165 GLU A C 1
ATOM 1293 O O . GLU A 1 165 ? 1.112 -6.510 -20.514 1.00 83.25 165 GLU A O 1
ATOM 1298 N N . ASP A 1 166 ? 2.412 -8.326 -20.726 1.00 92.88 166 ASP A N 1
ATOM 1299 C CA . ASP A 1 166 ? 1.832 -9.025 -19.582 1.00 92.88 166 ASP A CA 1
ATOM 1300 C C . ASP A 1 166 ? 2.198 -8.261 -18.291 1.00 92.88 166 ASP A C 1
ATOM 1302 O O . ASP A 1 166 ? 3.387 -7.989 -18.083 1.00 92.88 166 ASP A O 1
ATOM 1306 N N . PRO A 1 167 ? 1.239 -7.898 -17.414 1.00 94.50 167 PRO A N 1
ATOM 1307 C CA . PRO A 1 167 ? 1.541 -7.258 -16.135 1.00 94.50 167 PRO A CA 1
ATOM 1308 C C . PRO A 1 167 ? 2.615 -7.979 -15.309 1.00 94.50 167 PRO A C 1
ATOM 1310 O O . PRO A 1 167 ? 3.392 -7.320 -14.613 1.00 94.50 167 PRO A O 1
ATOM 1313 N N . GLU A 1 168 ? 2.728 -9.308 -15.408 1.00 95.50 168 GLU A N 1
ATOM 1314 C CA . GLU A 1 168 ? 3.811 -10.070 -14.769 1.00 95.50 168 GLU A CA 1
ATOM 1315 C C . GLU A 1 168 ? 5.197 -9.749 -15.361 1.00 95.50 168 GLU A C 1
ATOM 1317 O O . GLU A 1 168 ? 6.174 -9.623 -14.619 1.00 95.50 168 GLU A O 1
ATOM 1322 N N . GLU A 1 169 ? 5.303 -9.541 -16.678 1.00 95.69 169 GLU A N 1
ATOM 1323 C CA . GLU A 1 169 ? 6.558 -9.132 -17.329 1.00 95.69 169 GLU A CA 1
ATOM 1324 C C . GLU A 1 169 ? 6.972 -7.715 -16.905 1.00 95.69 169 GLU A C 1
ATOM 1326 O O . GLU A 1 169 ? 8.153 -7.467 -16.638 1.00 95.69 169 GLU A O 1
ATOM 1331 N N . VAL A 1 170 ? 6.005 -6.798 -16.779 1.00 96.75 170 VAL A N 1
ATOM 1332 C CA . VAL A 1 170 ? 6.247 -5.434 -16.277 1.00 96.75 170 VAL A CA 1
ATOM 1333 C C . VAL A 1 170 ? 6.690 -5.462 -14.813 1.00 96.75 170 VAL A C 1
ATOM 1335 O O . VAL A 1 170 ? 7.651 -4.780 -14.449 1.00 96.75 170 VAL A O 1
ATOM 1338 N N . THR A 1 171 ? 6.047 -6.302 -13.998 1.00 97.44 171 THR A N 1
ATOM 1339 C CA . THR A 1 171 ? 6.408 -6.538 -12.590 1.00 97.44 171 THR A CA 1
ATOM 1340 C C . THR A 1 171 ? 7.858 -7.012 -12.479 1.00 97.44 171 THR A C 1
ATOM 1342 O O . THR A 1 171 ? 8.655 -6.403 -11.767 1.00 97.44 171 THR A O 1
ATOM 1345 N N . ALA A 1 172 ? 8.239 -8.040 -13.244 1.00 96.25 172 ALA A N 1
ATOM 1346 C CA . ALA A 1 172 ? 9.600 -8.577 -13.242 1.00 96.25 172 ALA A CA 1
ATOM 1347 C C . ALA A 1 172 ? 10.644 -7.561 -13.738 1.00 96.25 172 ALA A C 1
ATOM 1349 O O . ALA A 1 172 ? 11.761 -7.503 -13.217 1.00 96.25 172 ALA A O 1
ATOM 1350 N N . TRP A 1 173 ? 10.298 -6.744 -14.739 1.00 96.12 173 TRP A N 1
ATOM 1351 C CA . TRP A 1 173 ? 11.173 -5.671 -15.215 1.00 96.12 173 TRP A CA 1
ATOM 1352 C C . TRP A 1 173 ? 11.416 -4.608 -14.137 1.00 96.12 173 TRP A C 1
ATOM 1354 O O . TRP A 1 173 ? 12.566 -4.201 -13.945 1.00 96.12 173 TRP A O 1
ATOM 1364 N N . LEU A 1 174 ? 10.366 -4.176 -13.432 1.00 96.44 174 LEU A N 1
ATOM 1365 C CA . LEU A 1 174 ? 10.472 -3.159 -12.386 1.00 96.44 174 LEU A CA 1
ATOM 1366 C C . LEU A 1 174 ? 11.212 -3.695 -11.147 1.00 96.44 174 LEU A C 1
ATOM 1368 O O . LEU A 1 174 ? 12.077 -3.000 -10.619 1.00 96.44 174 LEU A O 1
ATOM 1372 N N . ALA A 1 175 ? 10.976 -4.956 -10.768 1.00 96.62 175 ALA A N 1
ATOM 1373 C CA . ALA A 1 175 ? 11.698 -5.647 -9.692 1.00 96.62 175 ALA A CA 1
ATOM 1374 C C . ALA A 1 175 ? 13.211 -5.762 -9.961 1.00 96.62 175 ALA A C 1
ATOM 1376 O O . ALA A 1 175 ? 14.024 -5.798 -9.040 1.00 96.62 175 ALA A O 1
ATOM 1377 N N . GLY A 1 176 ? 13.617 -5.787 -11.235 1.00 95.75 176 GLY A N 1
ATOM 1378 C CA . GLY A 1 176 ? 15.026 -5.781 -11.633 1.00 95.75 176 GLY A CA 1
ATOM 1379 C C . GLY A 1 176 ? 15.739 -4.431 -11.468 1.00 95.75 176 GLY A C 1
ATOM 1380 O O . GLY A 1 176 ? 16.945 -4.356 -11.723 1.00 95.75 176 GLY A O 1
ATOM 1381 N N . GLN A 1 177 ? 15.025 -3.366 -11.092 1.00 95.50 177 GLN A N 1
ATOM 1382 C CA . GLN A 1 177 ? 15.591 -2.031 -10.884 1.00 95.50 177 GLN A CA 1
ATOM 1383 C C . GLN A 1 177 ? 15.982 -1.786 -9.422 1.00 95.50 177 GLN A C 1
ATOM 1385 O O . GLN A 1 177 ? 15.475 -2.426 -8.505 1.00 95.50 177 GLN A O 1
ATOM 1390 N N . GLU A 1 178 ? 16.881 -0.825 -9.192 1.00 95.38 178 GLU A N 1
ATOM 1391 C CA . GLU A 1 178 ? 17.312 -0.441 -7.842 1.00 95.38 178 GLU A CA 1
ATOM 1392 C C . GLU A 1 178 ? 16.146 0.144 -7.039 1.00 95.38 178 GLU A C 1
ATOM 1394 O O . GLU A 1 178 ? 15.615 1.186 -7.415 1.00 95.38 178 GLU A O 1
ATOM 1399 N N . SER A 1 179 ? 15.774 -0.524 -5.941 1.00 96.44 179 SER A N 1
ATOM 1400 C CA . SER A 1 179 ? 14.703 -0.097 -5.035 1.00 96.44 179 SER A CA 1
ATOM 1401 C C . SER A 1 179 ? 14.848 1.371 -4.624 1.00 96.44 179 SER A C 1
ATOM 1403 O O . SER A 1 179 ? 15.936 1.840 -4.278 1.00 96.44 179 SER A O 1
ATOM 1405 N N . ASN A 1 180 ? 13.729 2.096 -4.664 1.00 95.00 180 ASN A N 1
ATOM 1406 C CA . ASN A 1 180 ? 13.668 3.518 -4.327 1.00 95.00 180 ASN A CA 1
ATOM 1407 C C . ASN A 1 180 ? 12.740 3.831 -3.140 1.00 95.00 180 ASN A C 1
ATOM 1409 O O . ASN A 1 180 ? 12.579 5.000 -2.777 1.00 95.00 180 ASN A O 1
ATOM 1413 N N . ARG A 1 181 ? 12.139 2.800 -2.541 1.00 93.31 181 ARG A N 1
ATOM 1414 C CA . ARG A 1 181 ? 11.263 2.879 -1.371 1.00 93.31 181 ARG A CA 1
ATOM 1415 C C . ARG A 1 181 ? 11.462 1.631 -0.522 1.00 93.31 181 ARG A C 1
ATOM 1417 O O . ARG A 1 181 ? 11.779 0.577 -1.054 1.00 93.31 181 ARG A O 1
ATOM 1424 N N . ASP A 1 182 ? 11.306 1.788 0.785 1.00 92.94 182 ASP A N 1
ATOM 1425 C CA . ASP A 1 182 ? 11.477 0.704 1.748 1.00 92.94 182 ASP A CA 1
ATOM 1426 C C . ASP A 1 182 ? 10.530 0.906 2.937 1.00 92.94 182 ASP A C 1
ATOM 1428 O O . ASP A 1 182 ? 10.930 1.279 4.042 1.00 92.94 182 ASP A O 1
ATOM 1432 N N . GLU A 1 183 ? 9.231 0.773 2.676 1.00 94.62 183 GLU A N 1
ATOM 1433 C CA . GLU A 1 183 ? 8.177 1.079 3.648 1.00 94.62 183 GLU A CA 1
ATOM 1434 C C . GLU A 1 183 ? 7.272 -0.133 3.856 1.00 94.62 183 GLU A C 1
ATOM 1436 O O . GLU A 1 183 ? 6.885 -0.799 2.899 1.00 94.62 183 GLU A O 1
ATOM 1441 N N . LEU A 1 184 ? 6.955 -0.432 5.116 1.00 97.12 184 LEU A N 1
ATOM 1442 C CA . LEU A 1 184 ? 6.117 -1.570 5.476 1.00 97.12 184 LEU A CA 1
ATOM 1443 C C . LEU A 1 184 ? 4.666 -1.309 5.057 1.00 97.12 184 LEU A C 1
ATOM 1445 O O . LEU A 1 184 ? 4.067 -0.322 5.477 1.00 97.12 184 LEU A O 1
ATOM 1449 N N . TYR A 1 185 ? 4.092 -2.210 4.266 1.00 96.94 185 TYR A N 1
ATOM 1450 C CA . TYR A 1 185 ? 2.684 -2.154 3.882 1.00 96.94 185 TYR A CA 1
ATOM 1451 C C . TYR A 1 185 ? 1.823 -3.080 4.744 1.00 96.94 185 TYR A C 1
ATOM 1453 O O . TYR A 1 185 ? 0.753 -2.674 5.196 1.00 96.94 185 TYR A O 1
ATOM 1461 N N . PHE A 1 186 ? 2.303 -4.298 5.008 1.00 97.94 186 PHE A N 1
ATOM 1462 C CA . PHE A 1 186 ? 1.644 -5.286 5.861 1.00 97.94 186 PHE A CA 1
ATOM 1463 C C . PHE A 1 186 ? 2.670 -6.195 6.550 1.00 97.94 186 PHE A C 1
ATOM 1465 O O . PHE A 1 186 ? 3.732 -6.447 5.995 1.00 97.94 186 PHE A O 1
ATOM 1472 N N . SER A 1 187 ? 2.346 -6.696 7.741 1.00 97.31 187 SER A N 1
ATOM 1473 C CA . SER A 1 187 ? 3.141 -7.689 8.473 1.00 97.31 187 SER A CA 1
ATOM 1474 C C . SER A 1 187 ? 2.207 -8.647 9.207 1.00 97.31 187 SER A C 1
ATOM 1476 O O . SER A 1 187 ? 1.167 -8.217 9.720 1.00 97.31 187 SER A O 1
ATOM 1478 N N . ALA A 1 188 ? 2.573 -9.926 9.286 1.00 96.44 188 ALA A N 1
ATOM 1479 C CA . ALA A 1 188 ? 1.830 -10.908 10.072 1.00 96.44 188 ALA A CA 1
ATOM 1480 C C . ALA A 1 188 ? 1.759 -10.548 11.567 1.00 96.44 188 ALA A C 1
ATOM 1482 O O . ALA A 1 188 ? 0.721 -10.775 12.193 1.00 96.44 188 ALA A O 1
ATOM 1483 N N . ASP A 1 189 ? 2.793 -9.906 12.120 1.00 95.56 189 ASP A N 1
ATOM 1484 C CA . ASP A 1 189 ? 2.832 -9.478 13.527 1.00 95.56 189 ASP A CA 1
ATOM 1485 C C . ASP A 1 189 ? 1.691 -8.501 13.866 1.00 95.56 189 ASP A C 1
ATOM 1487 O O . ASP A 1 189 ? 1.117 -8.549 14.956 1.00 95.56 189 ASP A O 1
ATOM 1491 N N . ALA A 1 190 ? 1.279 -7.662 12.906 1.00 94.25 190 ALA A N 1
ATOM 1492 C CA . ALA A 1 190 ? 0.170 -6.718 13.085 1.00 94.25 190 ALA A CA 1
ATOM 1493 C C . ALA A 1 190 ? -1.176 -7.416 13.360 1.00 94.25 190 ALA A C 1
ATOM 1495 O O . ALA A 1 190 ? -2.102 -6.814 13.910 1.00 94.25 190 ALA A O 1
ATOM 1496 N N . VAL A 1 191 ? -1.305 -8.689 12.978 1.00 94.25 191 VAL A N 1
ATOM 1497 C CA . VAL A 1 191 ? -2.514 -9.493 13.190 1.00 94.25 191 VAL A CA 1
ATOM 1498 C C . VAL A 1 191 ? -2.606 -10.006 14.631 1.00 94.25 191 VAL A C 1
ATOM 1500 O O . VAL A 1 191 ? -3.702 -10.300 15.117 1.00 94.25 191 VAL A O 1
ATOM 1503 N N . GLU A 1 192 ? -1.482 -10.077 15.347 1.00 92.12 192 GLU A N 1
ATOM 1504 C CA . GLU A 1 192 ? -1.443 -10.498 16.750 1.00 92.12 192 GLU A CA 1
ATOM 1505 C C . GLU A 1 192 ? -1.871 -9.371 17.710 1.00 92.12 192 GLU A C 1
ATOM 1507 O O . GLU A 1 192 ? -2.388 -9.640 18.800 1.00 92.12 192 GLU A O 1
ATOM 1512 N N . GLU A 1 193 ? -1.733 -8.111 17.283 1.00 92.94 193 GLU A N 1
ATOM 1513 C CA . GLU A 1 193 ? -2.011 -6.903 18.071 1.00 92.94 193 GLU A CA 1
ATOM 1514 C C . GLU A 1 193 ? -3.170 -6.070 17.491 1.00 92.94 193 GLU A C 1
ATOM 1516 O O . GLU A 1 193 ? -3.030 -4.888 17.183 1.00 92.94 193 GLU A O 1
ATOM 1521 N N . LEU A 1 194 ? -4.351 -6.683 17.353 1.00 96.75 194 LEU A N 1
ATOM 1522 C CA . LEU A 1 194 ? -5.532 -5.990 16.822 1.00 96.75 194 LEU A CA 1
ATOM 1523 C C . LEU A 1 194 ? -5.932 -4.762 17.662 1.00 96.75 194 LEU A C 1
ATOM 1525 O O . LEU A 1 194 ? -5.949 -4.790 18.897 1.00 96.75 194 LEU A O 1
ATOM 1529 N N . GLU A 1 195 ? -6.332 -3.699 16.963 1.00 97.19 195 GLU A N 1
ATOM 1530 C CA . GLU A 1 195 ? -6.868 -2.473 17.544 1.00 97.19 195 GLU A CA 1
ATOM 1531 C C . GLU A 1 195 ? -8.377 -2.350 17.304 1.00 97.19 195 GLU A C 1
ATOM 1533 O O . GLU A 1 195 ? -8.876 -2.481 16.182 1.00 97.19 195 GLU A O 1
ATOM 1538 N N . THR A 1 196 ? -9.106 -1.981 18.359 1.00 97.25 196 THR A N 1
ATOM 1539 C CA . THR A 1 196 ? -10.497 -1.540 18.250 1.00 97.25 196 THR A CA 1
ATOM 1540 C C . THR A 1 196 ? -10.562 -0.151 17.607 1.00 97.25 196 THR A C 1
ATOM 1542 O O . THR A 1 196 ? -10.196 0.853 18.228 1.00 97.25 196 THR A O 1
ATOM 1545 N N . ILE A 1 197 ? -11.113 -0.062 16.399 1.00 95.19 197 ILE A N 1
ATOM 1546 C CA . ILE A 1 197 ? -11.311 1.191 15.662 1.00 95.19 197 ILE A CA 1
ATOM 1547 C C . ILE A 1 197 ? -12.794 1.498 15.443 1.00 95.19 197 ILE A C 1
ATOM 1549 O O . ILE A 1 197 ? -13.664 0.636 15.562 1.00 95.19 197 ILE A O 1
ATOM 1553 N N . THR A 1 198 ? -13.090 2.761 15.131 1.00 93.31 198 THR A N 1
ATOM 1554 C CA . THR A 1 198 ? -14.411 3.194 14.651 1.00 93.31 198 THR A CA 1
ATOM 1555 C C . THR A 1 198 ? -14.330 3.528 13.165 1.00 93.31 198 THR A C 1
ATOM 1557 O O . THR A 1 198 ? -13.446 4.294 12.774 1.00 93.31 198 THR A O 1
ATOM 1560 N N . TYR A 1 199 ? -15.251 2.970 12.380 1.00 90.62 199 TYR A N 1
ATOM 1561 C CA . TYR A 1 199 ? -15.424 3.187 10.940 1.00 90.62 199 TYR A CA 1
ATOM 1562 C C . TYR A 1 199 ? -16.927 3.147 10.623 1.00 90.62 199 TYR A C 1
ATOM 1564 O O . TYR A 1 199 ? -17.624 2.270 11.125 1.00 90.62 199 TYR A O 1
ATOM 1572 N N . GLU A 1 200 ? -17.441 4.127 9.872 1.00 88.88 200 GLU A N 1
ATOM 1573 C CA . GLU A 1 200 ? -18.880 4.262 9.550 1.00 88.88 200 GLU A CA 1
ATOM 1574 C C . GLU A 1 200 ? -19.833 4.139 10.764 1.00 88.88 200 GLU A C 1
ATOM 1576 O O . GLU A 1 200 ? -20.898 3.536 10.693 1.00 88.88 200 GLU A O 1
ATOM 1581 N N . GLU A 1 201 ? -19.458 4.733 11.904 1.00 89.25 201 GLU A N 1
ATOM 1582 C CA . GLU A 1 201 ? -20.202 4.658 13.182 1.00 89.25 201 GLU A CA 1
ATOM 1583 C C . GLU A 1 201 ? -20.253 3.259 13.834 1.00 89.25 201 GLU A C 1
ATOM 1585 O O . GLU A 1 201 ? -20.843 3.100 14.908 1.00 89.25 201 GLU A O 1
ATOM 1590 N N . GLU A 1 202 ? -19.585 2.262 13.252 1.00 92.94 202 GLU A N 1
ATOM 1591 C CA . GLU A 1 202 ? -19.438 0.919 13.805 1.00 92.94 202 GLU A CA 1
ATOM 1592 C C . GLU A 1 202 ? -18.061 0.723 14.449 1.00 92.94 202 GLU A C 1
ATOM 1594 O O . GLU A 1 202 ? -17.066 1.344 14.077 1.00 92.94 202 GLU A O 1
ATOM 1599 N N . THR A 1 203 ? -18.006 -0.138 15.466 1.00 95.56 203 THR A N 1
ATOM 1600 C CA . THR A 1 203 ? -16.765 -0.507 16.154 1.00 95.56 203 THR A CA 1
ATOM 1601 C C . THR A 1 203 ? -16.328 -1.895 15.713 1.00 95.56 203 THR A C 1
ATOM 1603 O O . THR A 1 203 ? -17.123 -2.834 15.776 1.00 95.56 203 THR A O 1
ATOM 1606 N N . MET A 1 204 ? -15.069 -2.030 15.304 1.00 95.88 204 MET A N 1
ATOM 1607 C CA . MET A 1 204 ? -14.501 -3.283 14.804 1.00 95.88 204 MET A CA 1
ATOM 1608 C C . MET A 1 204 ? -13.017 -3.410 15.151 1.00 95.88 204 MET A C 1
ATOM 1610 O O . MET A 1 204 ? -12.365 -2.416 15.453 1.00 95.88 204 MET A O 1
ATOM 1614 N N . GLU A 1 205 ? -12.501 -4.635 15.091 1.00 97.62 205 GLU A N 1
ATOM 1615 C CA . GLU A 1 205 ? -11.077 -4.935 15.264 1.00 97.62 205 GLU A CA 1
ATOM 1616 C C . GLU A 1 205 ? -10.370 -4.907 13.908 1.00 97.62 205 GLU A C 1
ATOM 1618 O O . GLU A 1 205 ? -10.861 -5.519 12.954 1.00 97.62 205 GLU A O 1
ATOM 1623 N N . ALA A 1 206 ? -9.225 -4.237 13.825 1.00 97.94 206 ALA A N 1
ATOM 1624 C CA . ALA A 1 206 ? -8.380 -4.195 12.635 1.00 97.94 206 ALA A CA 1
ATOM 1625 C C . ALA A 1 206 ? -6.903 -4.346 13.021 1.00 97.94 206 ALA A C 1
ATOM 1627 O O . ALA A 1 206 ? -6.507 -3.922 14.102 1.00 97.94 206 ALA A O 1
ATOM 1628 N N . ALA A 1 207 ? -6.106 -4.937 12.134 1.00 98.19 207 ALA A N 1
ATOM 1629 C CA . ALA A 1 207 ? -4.660 -5.054 12.282 1.00 98.19 207 ALA A CA 1
ATOM 1630 C C . ALA A 1 207 ? -4.005 -3.697 11.959 1.00 98.19 207 ALA A C 1
ATOM 1632 O O . ALA A 1 207 ? -4.153 -3.229 10.821 1.00 98.19 207 ALA A O 1
ATOM 1633 N N . PRO A 1 208 ? -3.341 -3.034 12.924 1.00 97.88 208 PRO A N 1
ATOM 1634 C CA . PRO A 1 208 ? -2.626 -1.789 12.685 1.00 97.88 208 PRO A CA 1
ATOM 1635 C C . PRO A 1 208 ? -1.214 -2.071 12.157 1.00 97.88 208 PRO A C 1
ATOM 1637 O O . PRO A 1 208 ? -0.416 -2.740 12.802 1.00 97.88 208 PRO A O 1
ATOM 1640 N N . VAL A 1 209 ? -0.879 -1.514 10.999 1.00 97.62 209 VAL A N 1
ATOM 1641 C CA . VAL A 1 209 ? 0.470 -1.563 10.429 1.00 97.62 209 VAL A CA 1
ATOM 1642 C C . VAL A 1 209 ? 1.043 -0.155 10.468 1.00 97.62 209 VAL A C 1
ATOM 1644 O O . VAL A 1 209 ? 0.560 0.733 9.762 1.00 97.62 209 VAL A O 1
ATOM 1647 N N . GLU A 1 210 ? 2.032 0.063 11.331 1.00 94.56 210 GLU A N 1
ATOM 1648 C CA . GLU A 1 210 ? 2.695 1.356 11.490 1.00 94.56 210 GLU A CA 1
ATOM 1649 C C . GLU A 1 210 ? 3.923 1.464 10.582 1.00 94.56 210 GLU A C 1
ATOM 1651 O O . GLU A 1 210 ? 4.851 0.660 10.637 1.00 94.56 210 GLU A O 1
ATOM 1656 N N . GLU A 1 211 ? 3.936 2.507 9.759 1.00 88.44 211 GLU A N 1
ATOM 1657 C CA . GLU A 1 211 ? 5.103 2.922 8.999 1.00 88.44 211 GLU A CA 1
ATOM 1658 C C . GLU A 1 211 ? 5.998 3.851 9.821 1.00 88.44 211 GLU A C 1
ATOM 1660 O O . GLU A 1 211 ? 5.533 4.705 10.580 1.00 88.44 211 GLU A O 1
ATOM 1665 N N . ASN A 1 212 ? 7.299 3.816 9.530 1.00 78.06 212 ASN A N 1
ATOM 1666 C CA . ASN A 1 212 ? 8.299 4.709 10.129 1.00 78.06 212 ASN A CA 1
ATOM 1667 C C . ASN A 1 212 ? 8.051 6.214 9.872 1.00 78.06 212 ASN A C 1
ATOM 1669 O O . ASN A 1 212 ? 8.724 7.064 10.454 1.00 78.06 212 ASN A O 1
ATOM 1673 N N . THR A 1 213 ? 7.115 6.556 8.985 1.00 80.88 213 THR A N 1
ATOM 1674 C CA . THR A 1 213 ? 6.775 7.922 8.561 1.00 80.88 213 THR A CA 1
ATOM 1675 C C . THR A 1 213 ? 5.650 8.557 9.387 1.00 80.88 213 THR A C 1
ATOM 1677 O O . THR A 1 213 ? 5.329 9.731 9.181 1.00 80.88 213 THR A O 1
ATOM 1680 N N . GLY A 1 214 ? 5.063 7.823 10.341 1.00 88.00 214 GLY A N 1
ATOM 1681 C CA . GLY A 1 214 ? 3.872 8.270 11.067 1.00 88.00 214 GLY A CA 1
ATOM 1682 C C . GLY A 1 214 ? 2.593 8.082 10.249 1.00 88.00 214 GLY A C 1
ATOM 1683 O O . GLY A 1 214 ? 1.693 8.921 10.297 1.00 88.00 214 GLY A O 1
ATOM 1684 N N . THR A 1 215 ? 2.523 7.001 9.477 1.00 93.19 215 THR A N 1
ATOM 1685 C CA . THR A 1 215 ? 1.311 6.534 8.799 1.00 93.19 215 THR A CA 1
ATOM 1686 C C . THR A 1 215 ? 0.940 5.183 9.385 1.00 93.19 215 THR A C 1
ATOM 1688 O O . THR A 1 215 ? 1.801 4.331 9.566 1.00 93.19 215 THR A O 1
ATOM 1691 N N . ILE A 1 216 ? -0.335 4.978 9.696 1.00 96.62 216 ILE A N 1
ATOM 1692 C CA . ILE A 1 216 ? -0.839 3.714 10.232 1.00 96.62 216 ILE A CA 1
ATOM 1693 C C . ILE A 1 216 ? -1.962 3.228 9.328 1.00 96.62 216 ILE A C 1
ATOM 1695 O O . ILE A 1 216 ? -2.989 3.902 9.196 1.00 96.62 216 ILE A O 1
ATOM 1699 N N . ARG A 1 217 ? -1.766 2.066 8.707 1.00 97.06 217 ARG A N 1
ATOM 1700 C CA . ARG A 1 217 ? -2.769 1.388 7.881 1.00 97.06 217 ARG A CA 1
ATOM 1701 C C . ARG A 1 217 ? -3.517 0.360 8.708 1.00 97.06 217 ARG A C 1
ATOM 1703 O O . ARG A 1 217 ? -2.914 -0.424 9.427 1.00 97.06 217 ARG A O 1
ATOM 1710 N N . TYR A 1 218 ? -4.835 0.362 8.596 1.00 97.88 218 TYR A N 1
ATOM 1711 C CA . TYR A 1 218 ? -5.702 -0.565 9.309 1.00 97.88 218 TYR A CA 1
ATOM 1712 C C . TYR A 1 218 ? -6.289 -1.577 8.337 1.00 97.88 218 TYR A C 1
ATOM 1714 O O . TYR A 1 218 ? -7.127 -1.216 7.505 1.00 97.88 218 TYR A O 1
ATOM 1722 N N . PHE A 1 219 ? -5.878 -2.836 8.468 1.00 97.88 219 PHE A N 1
ATOM 1723 C CA . PHE A 1 219 ? -6.384 -3.936 7.653 1.00 97.88 219 PHE A CA 1
ATOM 1724 C C . PHE A 1 219 ? -7.437 -4.733 8.412 1.00 97.88 219 PHE A C 1
ATOM 1726 O O . PHE A 1 219 ? -7.259 -5.101 9.575 1.00 97.88 219 PHE A O 1
ATOM 1733 N N . LYS A 1 220 ? -8.547 -5.033 7.742 1.00 96.88 220 LYS A N 1
ATOM 1734 C CA . LYS A 1 220 ? -9.640 -5.825 8.298 1.00 96.88 220 LYS A CA 1
ATOM 1735 C C . LYS A 1 220 ? -9.809 -7.110 7.496 1.00 96.88 220 LYS A C 1
ATOM 1737 O O . LYS A 1 220 ? -9.962 -7.077 6.278 1.00 96.88 220 LYS A O 1
ATOM 1742 N N . GLU A 1 221 ? -9.855 -8.233 8.211 1.00 96.62 221 GLU A N 1
ATOM 1743 C CA . GLU A 1 221 ? -10.190 -9.544 7.644 1.00 96.62 221 GLU A CA 1
ATOM 1744 C C . GLU A 1 221 ? -11.490 -9.475 6.825 1.00 96.62 221 GLU A C 1
ATOM 1746 O O . GLU A 1 221 ? -12.453 -8.822 7.246 1.00 96.62 221 GLU A O 1
ATOM 1751 N N . ASP A 1 222 ? -11.493 -10.142 5.672 1.00 95.19 222 ASP A N 1
ATOM 1752 C CA . ASP A 1 222 ? -12.509 -10.146 4.619 1.00 95.19 222 ASP A CA 1
ATOM 1753 C C . ASP A 1 222 ? -12.743 -8.807 3.902 1.00 95.19 222 ASP A C 1
ATOM 1755 O O . ASP A 1 222 ? -13.589 -8.741 3.001 1.00 95.19 222 ASP A O 1
ATOM 1759 N N . VAL A 1 223 ? -11.998 -7.749 4.234 1.00 94.00 223 VAL A N 1
ATOM 1760 C CA . VAL A 1 223 ? -12.188 -6.411 3.647 1.00 94.00 223 VAL A CA 1
ATOM 1761 C C . VAL A 1 223 ? -10.939 -5.907 2.930 1.00 94.00 223 VAL A C 1
ATOM 1763 O O . VAL A 1 223 ? -11.064 -5.461 1.792 1.00 94.00 223 VAL A O 1
ATOM 1766 N N . GLY A 1 224 ? -9.753 -5.992 3.532 1.00 95.81 224 GLY A N 1
ATOM 1767 C CA . GLY A 1 224 ? -8.570 -5.286 3.026 1.00 95.81 224 GLY A CA 1
ATOM 1768 C C . GLY A 1 224 ? -8.200 -4.092 3.889 1.00 95.81 224 GLY A C 1
ATOM 1769 O O . GLY A 1 224 ? -8.590 -3.999 5.058 1.00 95.81 224 GLY A O 1
ATOM 1770 N N . LEU A 1 225 ? -7.487 -3.144 3.283 1.00 96.50 225 LEU A N 1
ATOM 1771 C CA . LEU A 1 225 ? -7.279 -1.827 3.870 1.00 96.50 225 LEU A CA 1
ATOM 1772 C C . LEU A 1 225 ? -8.639 -1.161 4.111 1.00 96.50 225 LEU A C 1
ATOM 1774 O O . LEU A 1 225 ? -9.485 -1.130 3.218 1.00 96.50 225 LEU A O 1
ATOM 1778 N N . LEU A 1 226 ? -8.858 -0.649 5.319 1.00 95.44 226 LEU A N 1
ATOM 1779 C CA . LEU A 1 226 ? -10.099 0.018 5.723 1.00 95.44 226 LEU A CA 1
ATOM 1780 C C . LEU A 1 226 ? -9.887 1.516 5.951 1.00 95.44 226 LEU A C 1
ATOM 1782 O O . LEU A 1 226 ? -10.770 2.336 5.697 1.00 95.44 226 LEU A O 1
ATOM 1786 N N . LYS A 1 227 ? -8.728 1.870 6.503 1.00 95.19 227 LYS A N 1
ATOM 1787 C CA . LYS A 1 227 ? -8.467 3.197 7.049 1.00 95.19 227 LYS A CA 1
ATOM 1788 C C . LYS A 1 227 ? -6.970 3.469 7.103 1.00 95.19 227 LYS A C 1
ATOM 1790 O O . LYS A 1 227 ? -6.190 2.574 7.417 1.00 95.19 227 LYS A O 1
ATOM 1795 N N . ILE A 1 228 ? -6.599 4.723 6.875 1.00 95.69 228 ILE A N 1
ATOM 1796 C CA . ILE A 1 228 ? -5.235 5.227 7.013 1.00 95.69 228 ILE A CA 1
ATOM 1797 C C . ILE A 1 228 ? -5.256 6.387 7.996 1.00 95.69 228 ILE A C 1
ATOM 1799 O O . ILE A 1 228 ? -6.020 7.340 7.831 1.00 95.69 228 ILE A O 1
ATOM 1803 N N . ARG A 1 229 ? -4.427 6.314 9.033 1.00 95.56 229 ARG A N 1
ATOM 1804 C CA . ARG A 1 229 ? -4.230 7.389 10.004 1.00 95.56 229 ARG A CA 1
ATOM 1805 C C . ARG A 1 229 ? -2.856 8.010 9.790 1.00 95.56 229 ARG A C 1
ATOM 1807 O O . ARG A 1 229 ? -1.847 7.330 9.911 1.00 95.56 229 ARG A O 1
ATOM 1814 N N . TYR A 1 230 ? -2.833 9.307 9.526 1.00 93.69 230 TYR A N 1
ATOM 1815 C CA . TYR A 1 230 ? -1.626 10.099 9.336 1.00 93.69 230 TYR A CA 1
ATOM 1816 C C . TYR A 1 230 ? -1.352 10.922 10.603 1.00 93.69 230 TYR A C 1
ATOM 1818 O O . TYR A 1 230 ? -2.173 11.756 10.998 1.00 93.69 230 TYR A O 1
ATOM 1826 N N . THR A 1 231 ? -0.209 10.679 11.242 1.00 92.50 231 THR A N 1
ATOM 1827 C CA . THR A 1 231 ? 0.212 11.269 12.527 1.00 92.50 231 THR A CA 1
ATOM 1828 C C . THR A 1 231 ? 1.586 11.945 12.474 1.00 92.50 231 THR A C 1
ATOM 1830 O O . THR A 1 231 ? 2.007 12.526 13.472 1.00 92.50 231 THR A O 1
ATOM 1833 N N . GLY A 1 232 ? 2.292 11.894 11.339 1.00 88.88 232 GLY A N 1
ATOM 1834 C CA . GLY A 1 232 ? 3.621 12.496 11.192 1.00 88.88 232 GLY A CA 1
ATOM 1835 C C . GLY A 1 232 ? 3.648 14.023 11.383 1.00 88.88 232 GLY A C 1
ATOM 1836 O O . GLY A 1 232 ? 2.657 14.714 11.141 1.00 88.88 232 GLY A O 1
ATOM 1837 N N . GLU A 1 233 ? 4.814 14.573 11.749 1.00 89.44 233 GLU A N 1
ATOM 1838 C CA . GLU A 1 233 ? 4.993 16.011 12.048 1.00 89.44 233 GLU A CA 1
ATOM 1839 C C . GLU A 1 233 ? 4.497 16.928 10.916 1.00 89.44 233 GLU A C 1
ATOM 1841 O O . GLU A 1 233 ? 3.871 17.953 11.164 1.00 89.44 233 GLU A O 1
ATOM 1846 N N . GLN A 1 234 ? 4.708 16.536 9.654 1.00 86.25 234 GLN A N 1
ATOM 1847 C CA . GLN A 1 234 ? 4.253 17.317 8.497 1.00 86.25 234 GLN A CA 1
ATOM 1848 C C . GLN A 1 234 ? 2.723 17.428 8.426 1.00 86.25 234 GLN A C 1
ATOM 1850 O O . GLN A 1 234 ? 2.189 18.449 7.993 1.00 86.25 234 GLN A O 1
ATOM 1855 N N . VAL A 1 235 ? 2.011 16.383 8.847 1.00 87.31 235 VAL A N 1
ATOM 1856 C CA . VAL A 1 235 ? 0.544 16.356 8.872 1.00 87.31 235 VAL A CA 1
ATOM 1857 C C . VAL A 1 235 ? 0.052 17.293 9.968 1.00 87.31 235 VAL A C 1
ATOM 1859 O O . VAL A 1 235 ? -0.836 18.110 9.721 1.00 87.31 235 VAL A O 1
ATOM 1862 N N . GLU A 1 236 ? 0.681 17.250 11.144 1.00 89.31 236 GLU A N 1
ATOM 1863 C CA . GLU A 1 236 ? 0.374 18.170 12.239 1.00 89.31 236 GLU A CA 1
ATOM 1864 C C . GLU A 1 236 ? 0.640 19.632 11.840 1.00 89.31 236 GLU A C 1
ATOM 1866 O O . GLU A 1 236 ? -0.212 20.494 12.065 1.00 89.31 236 GLU A O 1
ATOM 1871 N N . ASP A 1 237 ? 1.755 19.909 11.165 1.00 89.94 237 ASP A N 1
ATOM 1872 C CA . ASP A 1 237 ? 2.111 21.253 10.698 1.00 89.94 237 ASP A CA 1
ATOM 1873 C C . ASP A 1 237 ? 1.103 21.822 9.685 1.00 89.94 237 ASP A C 1
ATOM 1875 O O . ASP A 1 237 ? 0.798 23.021 9.700 1.00 89.94 237 ASP A O 1
ATOM 1879 N N . VAL A 1 238 ? 0.582 20.978 8.788 1.00 89.88 238 VAL A N 1
ATOM 1880 C CA . VAL A 1 238 ? -0.328 21.404 7.712 1.00 89.88 238 VAL A CA 1
ATOM 1881 C C . VAL A 1 238 ? -1.783 21.451 8.179 1.00 89.88 238 VAL A C 1
ATOM 1883 O O . VAL A 1 238 ? -2.508 22.393 7.837 1.00 89.88 238 VAL A O 1
ATOM 1886 N N . PHE A 1 239 ? -2.221 20.459 8.953 1.00 89.75 239 PHE A N 1
ATOM 1887 C CA . PHE A 1 239 ? -3.631 20.253 9.291 1.00 89.75 239 PHE A CA 1
ATOM 1888 C C . PHE A 1 239 ? -3.970 20.538 10.760 1.00 89.75 239 PHE A C 1
ATOM 1890 O O . PHE A 1 239 ? -5.149 20.631 11.108 1.00 89.75 239 PHE A O 1
ATOM 1897 N N . GLY A 1 240 ? -2.967 20.757 11.613 1.00 89.81 240 GLY A N 1
ATOM 1898 C CA . GLY A 1 240 ? -3.145 21.068 13.033 1.00 89.81 240 GLY A CA 1
ATOM 1899 C C . GLY A 1 240 ? -3.470 19.857 13.910 1.00 89.81 240 GLY A C 1
ATOM 1900 O O . GLY A 1 240 ? -3.954 20.045 15.027 1.00 89.81 240 GLY A O 1
ATOM 1901 N N . GLY A 1 241 ? -3.254 18.640 13.404 1.00 90.38 241 GLY A N 1
ATOM 1902 C CA . GLY A 1 241 ? -3.462 17.389 14.127 1.00 90.38 241 GLY A CA 1
ATOM 1903 C C . GLY A 1 241 ? -3.470 16.172 13.205 1.00 90.38 241 GLY A C 1
ATOM 1904 O O . GLY A 1 241 ? -3.197 16.287 12.012 1.00 90.38 241 GLY A O 1
ATOM 1905 N N . GLU A 1 242 ? -3.806 15.015 13.777 1.00 92.06 242 GLU A N 1
ATOM 1906 C CA . GLU A 1 242 ? -3.967 13.767 13.030 1.00 92.06 242 GLU A CA 1
ATOM 1907 C C . GLU A 1 242 ? -5.081 13.868 11.982 1.00 92.06 242 GLU A C 1
ATOM 1909 O O . GLU A 1 242 ? -6.122 14.493 12.210 1.00 92.06 242 GLU A O 1
ATOM 1914 N N . ILE A 1 243 ? -4.873 13.208 10.844 1.00 93.50 243 ILE A N 1
ATOM 1915 C CA . ILE A 1 243 ? -5.873 13.073 9.785 1.00 93.50 243 ILE A CA 1
ATOM 1916 C C . ILE A 1 243 ? -6.132 11.596 9.532 1.00 93.50 243 ILE A C 1
ATOM 1918 O O . ILE A 1 243 ? -5.231 10.767 9.593 1.00 93.50 243 ILE A O 1
ATOM 1922 N N . THR A 1 244 ? -7.382 11.266 9.230 1.00 94.50 244 THR A N 1
ATOM 1923 C CA . THR A 1 244 ? -7.774 9.933 8.786 1.00 94.50 244 THR A CA 1
ATOM 1924 C C . THR A 1 244 ? -8.298 9.998 7.356 1.00 94.50 244 THR A C 1
ATOM 1926 O O . THR A 1 244 ? -9.119 10.866 7.064 1.00 94.50 244 THR A O 1
ATOM 1929 N N . ALA A 1 245 ? -7.859 9.073 6.504 1.00 94.25 245 ALA A N 1
ATOM 1930 C CA . ALA A 1 245 ? -8.543 8.707 5.268 1.00 94.25 245 ALA A CA 1
ATOM 1931 C C . ALA A 1 245 ? -9.257 7.365 5.462 1.00 94.25 245 ALA A C 1
ATOM 1933 O O . ALA A 1 245 ? -8.699 6.437 6.050 1.00 94.25 245 ALA A O 1
ATOM 1934 N N . GLU A 1 246 ? -10.504 7.274 5.015 1.00 94.94 246 GLU A N 1
ATOM 1935 C CA . GLU A 1 246 ? -11.349 6.090 5.196 1.00 94.94 246 GLU A CA 1
ATOM 1936 C C . GLU A 1 246 ? -11.690 5.489 3.837 1.00 94.94 246 GLU A C 1
ATOM 1938 O O . GLU A 1 246 ? -11.860 6.220 2.859 1.00 94.94 246 GLU A O 1
ATOM 1943 N N . ARG A 1 247 ? -11.760 4.156 3.764 1.00 93.44 247 ARG A N 1
ATOM 1944 C CA . ARG A 1 247 ? -12.100 3.453 2.530 1.00 93.44 247 ARG A CA 1
ATOM 1945 C C . ARG A 1 247 ? -13.480 3.861 2.035 1.00 93.44 247 ARG A C 1
ATOM 1947 O O . ARG A 1 247 ? -14.437 3.891 2.807 1.00 93.44 247 ARG A O 1
ATOM 1954 N N . ASN A 1 248 ? -13.576 4.105 0.737 1.00 88.31 248 ASN A N 1
ATOM 1955 C CA . ASN A 1 248 ? -14.822 4.276 0.021 1.00 88.31 248 ASN A CA 1
ATOM 1956 C C . ASN A 1 248 ? -15.403 2.900 -0.345 1.00 88.31 248 ASN A C 1
ATOM 1958 O O . ASN A 1 248 ? -14.875 2.200 -1.208 1.00 88.31 248 ASN A O 1
ATOM 1962 N N . ASN A 1 249 ? -16.511 2.527 0.297 1.00 82.75 249 ASN A N 1
ATOM 1963 C CA . ASN A 1 249 ? -17.193 1.248 0.068 1.00 82.75 249 ASN A CA 1
ATOM 1964 C C . ASN A 1 249 ? -17.872 1.128 -1.306 1.00 82.75 249 ASN A C 1
ATOM 1966 O O . ASN A 1 249 ? -18.281 0.032 -1.687 1.00 82.75 249 ASN A O 1
ATOM 1970 N N . ASP A 1 250 ? -18.001 2.230 -2.051 1.00 78.31 250 ASP A N 1
ATOM 1971 C CA . ASP A 1 250 ? -18.520 2.207 -3.421 1.00 78.31 250 ASP A CA 1
ATOM 1972 C C . ASP A 1 250 ? -17.442 1.820 -4.454 1.00 78.31 250 ASP A C 1
ATOM 1974 O O . ASP A 1 250 ? -17.765 1.635 -5.632 1.00 78.31 250 ASP A O 1
ATOM 1978 N N . PHE A 1 251 ? -16.176 1.703 -4.035 1.00 72.81 251 PHE A N 1
ATOM 1979 C CA . PHE A 1 251 ? -15.086 1.225 -4.880 1.00 72.81 251 PHE A CA 1
ATOM 1980 C C . PHE A 1 251 ? -15.057 -0.318 -4.882 1.00 72.81 251 PHE A C 1
ATOM 1982 O O . PHE A 1 251 ? -15.050 -0.913 -3.799 1.00 72.81 251 PHE A O 1
ATOM 1989 N N . PRO A 1 252 ? -15.122 -0.957 -6.067 1.00 56.12 252 PRO A N 1
ATOM 1990 C CA . PRO A 1 252 ? -15.306 -2.402 -6.208 1.00 56.12 252 PRO A CA 1
ATOM 1991 C C . PRO A 1 252 ? -14.139 -3.247 -5.689 1.00 56.12 252 PRO A C 1
ATOM 1993 O O . PRO A 1 252 ? -12.989 -2.755 -5.675 1.00 56.12 252 PRO A O 1
#

Secondary structure (DSSP, 8-state):
-GGGTHHHHHHHHHHHHTTS--------------------------------------------------SHHHHHHHHHHHHHHHTTTT--EEEE-TTT---EEEEEEEE-SSEEEEEEEETTTEEEEEEEEEETTTTEEEEEEEEETTSHHHHHHHHHHHTT--HHHHHHHHHTSPP---EEEEEGGGGTS-EEEEETTEEEEEEEEEETTTEEEEEETTTEEEEEEE-SHHHHHHHSS-EEEEE-TT--

Radius of gyration: 28.79 Å; chains: 1; bounding box: 84×91×44 Å

Organism: NCBI:txid517424